Protein AF-A0A165ZE94-F1 (afdb_monomer_lite)

Structure (mmCIF, N/CA/C/O backbone):
data_AF-A0A165ZE94-F1
#
_entry.id   AF-A0A165ZE94-F1
#
loop_
_atom_site.group_PDB
_atom_site.id
_atom_site.type_symbol
_atom_site.label_atom_id
_atom_site.label_alt_id
_atom_site.label_comp_id
_atom_site.label_asym_id
_atom_site.label_entity_id
_atom_site.label_seq_id
_atom_site.pdbx_PDB_ins_code
_atom_site.Cartn_x
_atom_site.Cartn_y
_atom_site.Cartn_z
_atom_site.occupancy
_atom_site.B_iso_or_equiv
_atom_site.auth_seq_id
_atom_site.auth_comp_id
_atom_site.auth_asym_id
_atom_site.auth_atom_id
_atom_site.pdbx_PDB_model_num
ATOM 1 N N . MET A 1 1 ? 13.797 27.676 -10.365 1.00 43.06 1 MET A N 1
ATOM 2 C CA . MET A 1 1 ? 12.833 26.604 -10.009 1.00 43.06 1 MET A CA 1
ATOM 3 C C . MET A 1 1 ? 12.929 26.101 -8.562 1.00 43.06 1 MET A C 1
ATOM 5 O O . MET A 1 1 ? 12.034 25.380 -8.158 1.00 43.06 1 MET A O 1
ATOM 9 N N . PHE A 1 2 ? 13.910 26.515 -7.746 1.00 33.66 2 PHE A N 1
ATOM 10 C CA . PHE A 1 2 ? 14.054 26.053 -6.350 1.00 33.66 2 PHE A CA 1
ATOM 11 C C . PHE A 1 2 ? 13.084 26.685 -5.328 1.00 33.66 2 PHE A C 1
ATOM 13 O O . PHE A 1 2 ? 12.876 26.132 -4.252 1.00 33.66 2 PHE A O 1
ATOM 20 N N . LEU A 1 3 ? 12.444 27.813 -5.657 1.00 30.52 3 LEU A N 1
ATOM 21 C CA . LEU A 1 3 ? 11.623 28.566 -4.697 1.00 30.52 3 LEU A CA 1
ATOM 22 C C . LEU A 1 3 ? 10.277 27.886 -4.359 1.00 30.52 3 LEU A C 1
ATOM 24 O O . LEU A 1 3 ? 9.789 28.009 -3.242 1.00 30.52 3 LEU A O 1
ATOM 28 N N . LYS A 1 4 ? 9.692 27.124 -5.299 1.00 39.44 4 LYS A N 1
ATOM 29 C CA . LYS A 1 4 ? 8.410 26.422 -5.080 1.00 39.44 4 LYS A CA 1
ATOM 30 C C . LYS A 1 4 ? 8.546 25.219 -4.139 1.00 39.44 4 LYS A C 1
ATOM 32 O O . LYS A 1 4 ? 7.665 24.999 -3.315 1.00 39.44 4 LYS A O 1
ATOM 37 N N . ALA A 1 5 ? 9.657 24.485 -4.221 1.00 47.50 5 ALA A N 1
ATOM 38 C CA . ALA A 1 5 ? 9.929 23.347 -3.342 1.00 47.50 5 ALA A CA 1
ATOM 39 C C . ALA A 1 5 ? 10.083 23.795 -1.879 1.00 47.50 5 ALA A C 1
ATOM 41 O O . ALA A 1 5 ? 9.534 23.174 -0.974 1.00 47.50 5 ALA A O 1
ATOM 42 N N . HIS A 1 6 ? 10.734 24.940 -1.660 1.00 39.16 6 HIS A N 1
ATOM 43 C CA . HIS A 1 6 ? 10.953 25.494 -0.325 1.00 39.16 6 HIS A CA 1
ATOM 44 C C . HIS A 1 6 ? 9.650 25.881 0.389 1.00 39.16 6 HIS A C 1
ATOM 46 O O . HIS A 1 6 ? 9.525 25.693 1.598 1.00 39.16 6 HIS A O 1
ATOM 52 N N . HIS A 1 7 ? 8.660 26.387 -0.352 1.00 40.97 7 HIS A N 1
ATOM 53 C CA . HIS A 1 7 ? 7.340 26.705 0.198 1.00 40.97 7 HIS A CA 1
ATOM 54 C C . HIS A 1 7 ? 6.521 25.452 0.514 1.00 40.97 7 HIS A C 1
ATOM 56 O O . HIS A 1 7 ? 5.793 25.444 1.501 1.00 40.97 7 HIS A O 1
ATOM 62 N N . CYS A 1 8 ? 6.686 24.379 -0.263 1.00 45.56 8 CYS A N 1
ATOM 63 C CA . CYS A 1 8 ? 6.053 23.092 0.019 1.00 45.56 8 CYS A CA 1
ATOM 64 C C . CYS A 1 8 ? 6.613 22.456 1.300 1.00 45.56 8 CYS A C 1
ATOM 66 O O . CYS A 1 8 ? 5.854 21.960 2.126 1.00 45.56 8 CYS A O 1
ATOM 68 N N . ILE A 1 9 ? 7.933 22.536 1.497 1.00 49.84 9 ILE A N 1
ATOM 69 C CA . ILE A 1 9 ? 8.614 22.022 2.692 1.00 49.84 9 ILE A CA 1
ATOM 70 C C . ILE A 1 9 ? 8.184 22.802 3.937 1.00 49.84 9 ILE A C 1
ATOM 72 O O . ILE A 1 9 ? 7.799 22.185 4.928 1.00 49.84 9 ILE A O 1
ATOM 76 N N . LEU A 1 10 ? 8.175 24.140 3.867 1.00 46.19 10 LEU A N 1
ATOM 77 C CA . LEU A 1 10 ? 7.692 25.012 4.946 1.00 46.19 10 LEU A CA 1
ATOM 78 C C . LEU A 1 10 ? 6.214 24.769 5.267 1.00 46.19 10 LEU A C 1
ATOM 80 O O . LEU A 1 10 ? 5.836 24.773 6.431 1.00 46.19 10 LEU A O 1
ATOM 84 N N . PHE A 1 11 ? 5.383 24.516 4.255 1.00 53.53 11 PHE A N 1
ATOM 85 C CA . PHE A 1 11 ? 3.978 24.174 4.457 1.00 53.53 11 PHE A CA 1
ATOM 86 C C . PHE A 1 11 ? 3.818 22.829 5.176 1.00 53.53 11 PHE A C 1
ATOM 88 O O . PHE A 1 11 ? 3.059 22.739 6.134 1.00 53.53 11 PHE A O 1
ATOM 95 N N . LEU A 1 12 ? 4.572 21.799 4.780 1.00 50.94 12 LEU A N 1
ATOM 96 C CA . LEU A 1 12 ? 4.517 20.478 5.413 1.00 50.94 12 LEU A CA 1
ATOM 97 C C . LEU A 1 12 ? 5.040 20.497 6.855 1.00 50.94 12 LEU A C 1
ATOM 99 O O . LEU A 1 12 ? 4.426 19.890 7.729 1.00 50.94 12 LEU A O 1
ATOM 103 N N . THR A 1 13 ? 6.117 21.238 7.133 1.00 52.44 13 THR A N 1
ATOM 104 C CA . THR A 1 13 ? 6.617 21.420 8.510 1.00 52.44 13 THR A CA 1
ATOM 105 C C . THR A 1 13 ? 5.674 22.264 9.361 1.00 52.44 13 THR A C 1
ATOM 107 O O . THR A 1 13 ? 5.491 21.961 10.538 1.00 52.44 13 THR A O 1
ATOM 110 N N . LEU A 1 14 ? 5.021 23.278 8.785 1.00 48.59 14 LEU A N 1
ATOM 111 C CA . LEU A 1 14 ? 3.995 24.062 9.473 1.00 48.59 14 LEU A CA 1
ATOM 112 C C . LEU A 1 14 ? 2.763 23.207 9.804 1.00 48.59 14 LEU A C 1
ATOM 114 O O . LEU A 1 14 ? 2.256 23.288 10.918 1.00 48.59 14 LEU A O 1
ATOM 118 N N . VAL A 1 15 ? 2.309 22.354 8.877 1.00 54.38 15 VAL A N 1
ATOM 119 C CA . VAL A 1 15 ? 1.224 21.390 9.123 1.00 54.38 15 VAL A CA 1
ATOM 120 C C . VAL A 1 15 ? 1.627 20.410 10.222 1.00 54.38 15 VAL A C 1
ATOM 122 O O . VAL A 1 15 ? 0.855 20.227 11.157 1.00 54.38 15 VAL A O 1
ATOM 125 N N . PHE A 1 16 ? 2.850 19.871 10.175 1.00 50.59 16 PHE A N 1
ATOM 126 C CA . PHE A 1 16 ? 3.400 18.992 11.211 1.00 50.59 16 PHE A CA 1
ATOM 127 C C . PHE A 1 16 ? 3.395 19.674 12.591 1.00 50.59 16 PHE A C 1
ATOM 129 O O . PHE A 1 16 ? 2.869 19.127 13.561 1.00 50.59 16 PHE A O 1
ATOM 136 N N . ALA A 1 17 ? 3.883 20.913 12.680 1.00 49.50 17 ALA A N 1
ATOM 137 C CA . ALA A 1 17 ? 3.878 21.687 13.919 1.00 49.50 17 ALA A CA 1
ATOM 138 C C . ALA A 1 17 ? 2.453 22.006 14.416 1.00 49.50 17 ALA A C 1
ATOM 140 O O . ALA A 1 17 ? 2.182 21.896 15.611 1.00 49.50 17 ALA A O 1
ATOM 141 N N . LEU A 1 18 ? 1.520 22.345 13.520 1.00 45.44 18 LEU A N 1
ATOM 142 C CA . LEU A 1 18 ? 0.130 22.663 13.869 1.00 45.44 18 LEU A CA 1
ATOM 143 C C . LEU A 1 18 ? -0.673 21.429 14.308 1.00 45.44 18 LEU A C 1
ATOM 145 O O . LEU A 1 18 ? -1.500 21.546 15.209 1.00 45.44 18 LEU A O 1
ATOM 149 N N . THR A 1 19 ? -0.404 20.246 13.743 1.00 47.47 19 THR A N 1
ATOM 150 C CA . THR A 1 19 ? -1.048 18.987 14.165 1.00 47.47 19 THR A CA 1
ATOM 151 C C . THR A 1 19 ? -0.599 18.500 15.542 1.00 47.47 19 THR A C 1
ATOM 153 O O . THR A 1 19 ? -1.379 17.850 16.232 1.00 47.47 19 THR A O 1
ATOM 156 N N . TYR A 1 20 ? 0.627 18.823 15.968 1.00 45.66 20 TYR A N 1
ATOM 157 C CA . TYR A 1 20 ? 1.171 18.376 17.257 1.00 45.66 20 TYR A CA 1
ATOM 158 C C . TYR A 1 20 ? 1.071 19.422 18.376 1.00 45.66 20 TYR A C 1
ATOM 160 O O . TYR A 1 20 ? 1.107 19.054 19.549 1.00 45.66 20 TYR A O 1
ATOM 168 N N . ALA A 1 21 ? 0.924 20.713 18.057 1.00 41.31 21 ALA A N 1
ATOM 169 C CA . ALA A 1 21 ? 0.908 21.765 19.072 1.00 41.31 21 ALA A CA 1
ATOM 170 C C . ALA A 1 21 ? -0.448 21.965 19.773 1.00 41.31 21 ALA A C 1
ATOM 172 O O . ALA A 1 21 ? -0.469 22.604 20.820 1.00 41.31 21 ALA A O 1
ATOM 173 N N . HIS A 1 22 ? -1.576 21.477 19.240 1.00 33.62 22 HIS A N 1
ATOM 174 C CA . HIS A 1 22 ? -2.898 21.700 19.849 1.00 33.62 22 HIS A CA 1
ATOM 175 C C . HIS A 1 22 ? -3.783 20.440 19.790 1.00 33.62 22 HIS A C 1
ATOM 177 O O . HIS A 1 22 ? -4.168 20.028 18.697 1.00 33.62 22 HIS A O 1
ATOM 183 N N . PRO A 1 23 ? -4.215 19.868 20.934 1.00 37.59 23 PRO A N 1
ATOM 184 C CA . PRO A 1 23 ? -5.101 18.699 20.976 1.00 37.59 23 PRO A CA 1
ATOM 185 C C . PRO A 1 23 ? -6.572 19.034 20.642 1.00 37.59 23 PRO A C 1
ATOM 187 O O . PRO A 1 23 ? -7.482 18.351 21.097 1.00 37.59 23 PRO A O 1
ATOM 190 N N . LEU A 1 24 ? -6.830 20.108 19.885 1.00 37.19 24 LEU A N 1
ATOM 191 C CA . LEU A 1 24 ? -8.171 20.678 19.692 1.00 37.19 24 LEU A CA 1
ATOM 192 C C . LEU A 1 24 ? -8.574 20.894 18.227 1.00 37.19 24 LEU A C 1
ATOM 194 O O . LEU A 1 24 ? -9.619 21.491 17.978 1.00 37.19 24 LEU A O 1
ATOM 198 N N . ILE A 1 25 ? -7.801 20.418 17.247 1.00 35.78 25 ILE A N 1
ATOM 199 C CA . ILE A 1 25 ? -8.235 20.521 15.849 1.00 35.78 25 ILE A CA 1
ATOM 200 C C . ILE A 1 25 ? -9.179 19.346 15.551 1.00 35.78 25 ILE A C 1
ATOM 202 O O . ILE A 1 25 ? -8.762 18.193 15.682 1.00 35.78 25 ILE A O 1
ATOM 206 N N . PRO A 1 26 ? -10.446 19.602 15.173 1.00 32.75 26 PRO A N 1
ATOM 207 C CA . PRO A 1 26 ? -11.370 18.547 14.795 1.00 32.75 26 PRO A CA 1
ATOM 208 C C . PRO A 1 26 ? -10.776 17.795 13.607 1.00 32.75 26 PRO A C 1
ATOM 210 O O . PRO A 1 26 ? -10.321 18.406 12.640 1.00 32.75 26 PRO A O 1
ATOM 213 N N . THR A 1 27 ? -10.763 16.467 13.697 1.00 38.41 27 THR A N 1
ATOM 214 C CA . THR A 1 27 ? -10.477 15.568 12.578 1.00 38.41 27 THR A CA 1
ATOM 215 C C . THR A 1 27 ? -11.179 16.096 11.333 1.00 38.41 27 THR A C 1
ATOM 217 O O . THR A 1 27 ? -12.411 16.135 11.299 1.00 38.41 27 THR A O 1
ATOM 220 N N . PHE A 1 28 ? -10.403 16.548 10.342 1.00 33.22 28 PHE A N 1
ATOM 221 C CA . PHE A 1 28 ? -10.919 16.903 9.026 1.00 33.22 28 PHE A CA 1
ATOM 222 C C . PHE A 1 28 ? -11.533 15.636 8.435 1.00 33.22 28 PHE A C 1
ATOM 224 O O . PHE A 1 28 ? -10.845 14.797 7.860 1.00 33.22 28 PHE A O 1
ATOM 231 N N . LEU A 1 29 ? -12.835 15.475 8.647 1.00 33.78 29 LEU A N 1
ATOM 232 C CA . LEU A 1 29 ? -13.652 14.495 7.967 1.00 33.78 29 LEU A CA 1
ATOM 233 C C . LEU A 1 29 ? -13.754 14.996 6.519 1.00 33.78 29 LEU A C 1
ATOM 235 O O . LEU A 1 29 ? -14.282 16.093 6.315 1.00 33.78 29 LEU A O 1
ATOM 239 N N . PRO A 1 30 ? -13.225 14.286 5.511 1.00 32.50 30 PRO A N 1
ATOM 240 C CA . PRO A 1 30 ? -13.431 14.689 4.130 1.00 32.50 30 PRO A CA 1
ATOM 241 C C . PRO A 1 30 ? -14.937 14.673 3.841 1.00 32.50 30 PRO A C 1
ATOM 243 O O . PRO A 1 30 ? -15.581 13.626 3.804 1.00 32.50 30 PRO A O 1
ATOM 246 N N . THR A 1 31 ? -15.516 15.859 3.667 1.00 33.09 31 THR A N 1
ATOM 247 C CA . THR A 1 31 ? -16.905 16.071 3.258 1.00 33.09 31 THR A CA 1
ATOM 248 C C . THR A 1 31 ? -17.074 15.646 1.802 1.00 33.09 31 THR A C 1
ATOM 250 O O . THR A 1 31 ? -17.029 16.477 0.901 1.00 33.09 31 THR A O 1
ATOM 253 N N . PHE A 1 32 ? -17.238 14.346 1.560 1.00 38.56 32 PHE A N 1
ATOM 254 C CA . PHE A 1 32 ? -17.661 13.809 0.257 1.00 38.56 32 PHE A CA 1
ATOM 255 C C . PHE A 1 32 ? -18.947 12.976 0.320 1.00 38.56 32 PHE A C 1
ATOM 257 O O . PHE A 1 32 ? -19.404 12.478 -0.704 1.00 38.56 32 PHE A O 1
ATOM 264 N N . LEU A 1 33 ? -19.585 12.858 1.485 1.00 36.22 33 LEU A N 1
ATOM 265 C CA . LEU A 1 33 ? -20.782 12.032 1.658 1.00 36.22 33 LEU A CA 1
ATOM 266 C C . LEU A 1 33 ? -22.001 12.868 2.039 1.00 36.22 33 LEU A C 1
ATOM 268 O O . LEU A 1 33 ? -22.620 12.662 3.076 1.00 36.22 33 LEU A O 1
ATOM 272 N N . GLU A 1 34 ? -22.383 13.791 1.162 1.00 36.50 34 GLU A N 1
ATOM 273 C CA . GLU A 1 34 ? -23.750 14.299 1.162 1.00 36.50 34 GLU A CA 1
ATOM 274 C C . GLU A 1 34 ? -24.379 14.064 -0.210 1.00 36.50 34 GLU A C 1
ATOM 276 O O . GLU A 1 34 ? -24.360 14.905 -1.105 1.00 36.50 34 GLU A O 1
ATOM 281 N N . LYS A 1 35 ? -24.964 12.876 -0.384 1.00 35.94 35 LYS A N 1
ATOM 282 C CA . LYS A 1 35 ? -26.059 12.715 -1.338 1.00 35.94 35 LYS A CA 1
ATOM 283 C C . LYS A 1 35 ? -27.149 11.834 -0.740 1.00 35.94 35 LYS A C 1
ATOM 285 O O . LYS A 1 35 ? -27.036 10.615 -0.666 1.00 35.94 35 LYS A O 1
ATOM 290 N N . ARG A 1 36 ? -28.200 12.514 -0.275 1.00 41.38 36 ARG A N 1
ATOM 291 C CA . ARG A 1 36 ? -29.486 11.959 0.158 1.00 41.38 36 ARG A CA 1
ATOM 292 C C . ARG A 1 36 ? -30.256 11.347 -1.016 1.00 41.38 36 ARG A C 1
ATOM 294 O O . ARG A 1 36 ? -30.335 11.948 -2.084 1.00 41.38 36 ARG A O 1
ATOM 301 N N . GLY A 1 37 ? -30.948 10.251 -0.711 1.00 28.97 37 GLY A N 1
ATOM 302 C CA . GLY A 1 37 ? -32.092 9.697 -1.444 1.00 28.97 37 GLY A CA 1
ATOM 303 C C . GLY A 1 37 ? -31.926 8.190 -1.625 1.00 28.97 37 GLY A C 1
ATOM 304 O O . GLY A 1 37 ? -30.919 7.767 -2.166 1.00 28.97 37 GLY A O 1
ATOM 305 N N . GLY A 1 38 ? -32.809 7.293 -1.199 1.00 30.45 38 GLY A N 1
ATOM 306 C CA . GLY A 1 38 ? -34.099 7.348 -0.516 1.00 30.45 38 GLY A CA 1
ATOM 307 C C . GLY A 1 38 ? -34.694 5.931 -0.605 1.00 30.45 38 GLY A C 1
ATOM 308 O O . GLY A 1 38 ? -34.551 5.297 -1.644 1.00 30.45 38 GLY A O 1
ATOM 309 N N . GLY A 1 39 ? -35.337 5.432 0.457 1.00 31.81 39 GLY A N 1
ATOM 310 C CA . GLY A 1 39 ? -36.116 4.183 0.419 1.00 31.81 39 GLY A CA 1
ATOM 311 C C . GLY A 1 39 ? -35.723 3.126 1.458 1.00 31.81 39 GLY A C 1
ATOM 312 O O . GLY A 1 39 ? -34.647 2.551 1.391 1.00 31.81 39 GLY A O 1
ATOM 313 N N . GLY A 1 40 ? -36.652 2.898 2.393 1.00 36.44 40 GLY A N 1
ATOM 314 C CA . GLY A 1 40 ? -36.797 1.791 3.351 1.00 36.44 40 GLY A CA 1
ATOM 315 C C . GLY A 1 40 ? -35.755 0.669 3.371 1.00 36.44 40 GLY A C 1
ATOM 316 O O . GLY A 1 40 ? -35.782 -0.244 2.557 1.00 36.44 40 GLY A O 1
ATOM 317 N N . GLY A 1 41 ? -34.937 0.695 4.415 1.00 36.00 41 GLY A N 1
ATOM 318 C CA . GLY A 1 41 ? -33.961 -0.316 4.801 1.00 36.00 41 GLY A CA 1
ATOM 319 C C . GLY A 1 41 ? -32.946 0.392 5.683 1.00 36.00 41 GLY A C 1
ATOM 320 O O . GLY A 1 41 ? -32.614 1.543 5.398 1.00 36.00 41 GLY A O 1
ATOM 321 N N . TYR A 1 42 ? -32.517 -0.211 6.794 1.00 35.50 42 TYR A N 1
ATOM 322 C CA . TYR A 1 42 ? -31.431 0.355 7.603 1.00 35.50 42 TYR A CA 1
ATOM 323 C C . TYR A 1 42 ? -30.312 0.833 6.666 1.00 35.50 42 TYR A C 1
ATOM 325 O O . TYR A 1 42 ? -29.954 0.067 5.770 1.00 35.50 42 TYR A O 1
ATOM 333 N N . PRO A 1 43 ? -29.805 2.073 6.799 1.00 39.72 43 PRO A N 1
ATOM 334 C CA . PRO A 1 43 ? -28.829 2.591 5.859 1.00 39.72 43 PRO A CA 1
ATOM 335 C C . PRO A 1 43 ? -27.582 1.713 5.951 1.00 39.72 43 PRO A C 1
ATOM 337 O O . PRO A 1 43 ? -26.803 1.814 6.896 1.00 39.72 43 PRO A O 1
ATOM 340 N N . THR A 1 44 ? -27.396 0.817 4.982 1.00 45.22 44 THR A N 1
ATOM 341 C CA . THR A 1 44 ? -26.067 0.324 4.643 1.00 45.22 44 THR A CA 1
ATOM 342 C C . THR A 1 44 ? -25.288 1.568 4.271 1.00 45.22 44 THR A C 1
ATOM 344 O O . THR A 1 44 ? -25.589 2.193 3.252 1.00 45.22 44 THR A O 1
ATOM 347 N N . ALA A 1 45 ? -24.368 1.982 5.143 1.00 47.78 45 ALA A N 1
ATOM 348 C CA . ALA A 1 45 ? -23.433 3.045 4.823 1.00 47.78 45 ALA A CA 1
ATOM 349 C C . ALA A 1 45 ? -22.854 2.747 3.428 1.00 47.78 45 ALA A C 1
ATOM 351 O O . ALA A 1 45 ? -22.529 1.582 3.161 1.00 47.78 45 ALA A O 1
ATOM 352 N N . PRO A 1 46 ? -22.806 3.730 2.509 1.00 50.66 46 PRO A N 1
ATOM 353 C CA . PRO A 1 46 ? -22.181 3.505 1.217 1.00 50.66 46 PRO A CA 1
ATOM 354 C C . PRO A 1 46 ? -20.761 3.003 1.475 1.00 50.66 46 PRO A C 1
ATOM 356 O O . PRO A 1 46 ? -20.004 3.632 2.214 1.00 50.66 46 PRO A O 1
ATOM 359 N N . GLY A 1 47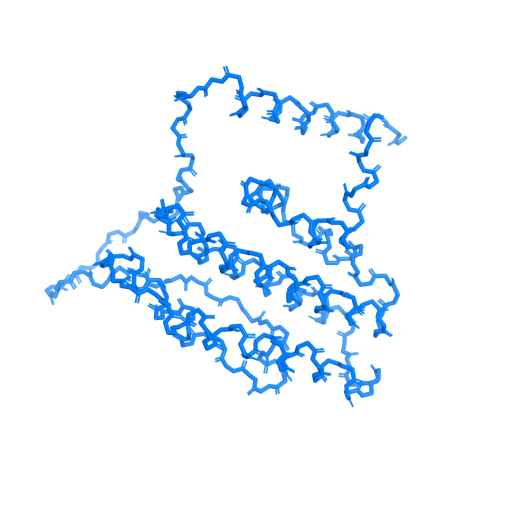 ? -20.447 1.826 0.931 1.00 54.75 47 GLY A N 1
ATOM 360 C CA . GLY A 1 47 ? -19.113 1.251 1.041 1.00 54.75 47 GLY A CA 1
ATOM 361 C C . GLY A 1 47 ? -18.064 2.201 0.450 1.00 54.75 47 GLY A C 1
ATOM 362 O O . GLY A 1 47 ? -18.402 3.078 -0.353 1.00 54.75 47 GLY A O 1
ATOM 363 N N . PRO A 1 48 ? -16.793 2.054 0.843 1.00 65.56 48 PRO A N 1
ATOM 364 C CA . PRO A 1 48 ? -15.717 2.878 0.322 1.00 65.56 48 PRO A CA 1
ATOM 365 C C . PRO A 1 48 ? -15.587 2.656 -1.184 1.00 65.56 48 PRO A C 1
ATOM 367 O O . PRO A 1 48 ? -15.773 1.545 -1.681 1.00 65.56 48 PRO A O 1
ATOM 370 N N . ILE A 1 49 ? -15.249 3.719 -1.911 1.00 74.94 49 ILE A N 1
ATOM 371 C CA . ILE A 1 49 ? -14.872 3.593 -3.317 1.00 74.94 49 ILE A CA 1
ATOM 372 C C . ILE A 1 49 ? -13.493 2.928 -3.344 1.00 74.94 49 ILE A C 1
ATOM 374 O O . ILE A 1 49 ? -12.515 3.541 -2.919 1.00 74.94 49 ILE A O 1
ATOM 378 N N . ILE A 1 50 ? -13.440 1.678 -3.805 1.00 84.56 50 ILE A N 1
ATOM 379 C CA . ILE A 1 50 ? -12.201 0.915 -3.986 1.00 84.56 50 ILE A CA 1
ATOM 380 C C . ILE A 1 50 ? -11.722 1.111 -5.420 1.00 84.56 50 ILE A C 1
ATOM 382 O O . ILE A 1 50 ? -12.460 0.862 -6.374 1.00 84.56 50 ILE A O 1
ATOM 386 N N . LEU A 1 51 ? -10.497 1.604 -5.563 1.00 88.50 51 LEU A N 1
ATOM 387 C CA . LEU A 1 51 ? -9.852 1.802 -6.857 1.00 88.50 51 LEU A CA 1
ATOM 388 C C . LEU A 1 51 ? -9.218 0.487 -7.343 1.00 88.50 51 LEU A C 1
ATOM 390 O O . LEU A 1 51 ? -8.784 -0.298 -6.501 1.00 88.50 51 LEU A O 1
ATOM 394 N N . PRO A 1 52 ? -9.107 0.251 -8.664 1.00 90.62 52 PRO A N 1
ATOM 395 C CA . PRO A 1 52 ? -8.336 -0.872 -9.197 1.00 90.62 52 PRO A CA 1
ATOM 396 C C . PRO A 1 52 ? -6.892 -0.818 -8.700 1.00 90.62 52 PRO A C 1
ATOM 398 O O . PRO A 1 52 ? -6.248 0.231 -8.793 1.00 90.62 52 PRO A O 1
ATOM 401 N N . ASP A 1 53 ? -6.397 -1.926 -8.160 1.00 93.00 53 ASP A N 1
ATOM 402 C CA . ASP A 1 53 ? -5.086 -1.998 -7.528 1.00 93.00 53 ASP A CA 1
ATOM 403 C C . ASP A 1 53 ? -4.220 -3.130 -8.088 1.00 93.00 53 ASP A C 1
ATOM 405 O O . ASP A 1 53 ? -4.677 -3.991 -8.841 1.00 93.00 53 ASP A O 1
ATOM 409 N N . ILE A 1 54 ? -2.934 -3.105 -7.732 1.00 94.69 54 ILE A N 1
ATOM 410 C CA . ILE A 1 54 ? -1.934 -4.016 -8.302 1.00 94.69 54 ILE A CA 1
ATOM 411 C C . ILE A 1 54 ? -2.182 -5.482 -7.922 1.00 94.69 54 ILE A C 1
ATOM 413 O O . ILE A 1 54 ? -1.739 -6.390 -8.623 1.00 94.69 54 ILE A O 1
ATOM 417 N N . CYS A 1 55 ? -2.904 -5.737 -6.830 1.00 94.50 55 CYS A N 1
ATOM 418 C CA . CYS A 1 55 ? -3.229 -7.093 -6.413 1.00 94.50 55 CYS A CA 1
ATOM 419 C C . CYS A 1 55 ? -4.339 -7.683 -7.291 1.00 94.50 55 CYS A C 1
ATOM 421 O O . CYS A 1 55 ? -4.261 -8.859 -7.652 1.00 94.50 55 CYS A O 1
ATOM 423 N N . ALA A 1 56 ? -5.291 -6.863 -7.746 1.00 93.06 56 ALA A N 1
ATOM 424 C CA . ALA A 1 56 ? -6.293 -7.284 -8.723 1.00 93.06 56 ALA A CA 1
ATOM 425 C C . ALA A 1 56 ? -5.659 -7.711 -10.065 1.00 93.06 56 ALA A C 1
ATOM 427 O O . ALA A 1 56 ? -6.063 -8.726 -10.633 1.00 93.06 56 ALA A O 1
ATOM 428 N N . ASP A 1 57 ? -4.603 -7.027 -10.525 1.00 92.62 57 ASP A N 1
ATOM 429 C CA . ASP A 1 57 ? -3.844 -7.414 -11.735 1.00 92.62 57 ASP A CA 1
ATOM 430 C C . ASP A 1 57 ? -3.163 -8.790 -11.618 1.00 92.62 57 ASP A C 1
ATOM 432 O O . ASP A 1 57 ? -2.761 -9.394 -12.619 1.00 92.62 57 ASP A O 1
ATOM 436 N N . LEU A 1 58 ? -3.002 -9.275 -10.387 1.00 92.88 58 LEU A N 1
ATOM 437 C CA . LEU A 1 58 ? -2.418 -10.567 -10.040 1.00 92.88 58 LEU A CA 1
ATOM 438 C C . LEU A 1 58 ? -3.482 -11.618 -9.685 1.00 92.88 58 LEU A C 1
ATOM 440 O O . LEU A 1 58 ? -3.127 -12.749 -9.356 1.00 92.88 58 LEU A O 1
ATOM 444 N N . GLY A 1 59 ? -4.770 -11.272 -9.786 1.00 91.69 59 GLY A N 1
ATOM 445 C CA . GLY A 1 59 ? -5.891 -12.151 -9.452 1.00 91.69 59 GLY A CA 1
ATOM 446 C C . GLY A 1 59 ? -6.180 -12.262 -7.952 1.00 91.69 59 GLY A C 1
ATOM 447 O O . GLY A 1 59 ? -6.821 -13.223 -7.533 1.00 91.69 59 GLY A O 1
ATOM 448 N N . ILE A 1 60 ? -5.700 -11.315 -7.141 1.00 92.88 60 ILE A N 1
ATOM 449 C CA . ILE A 1 60 ? -5.987 -11.234 -5.705 1.00 92.88 60 ILE A CA 1
ATOM 450 C C . ILE A 1 60 ? -7.075 -10.182 -5.477 1.00 92.88 60 ILE A C 1
ATOM 452 O O . ILE A 1 60 ? -6.853 -8.983 -5.640 1.00 92.88 60 ILE A O 1
ATOM 456 N N . GLU A 1 61 ? -8.254 -10.638 -5.066 1.00 89.62 61 GLU A N 1
ATOM 457 C CA . GLU A 1 61 ? -9.433 -9.796 -4.847 1.00 89.62 61 GLU A CA 1
ATOM 458 C C . GLU A 1 61 ? -9.454 -9.237 -3.412 1.00 89.62 61 GLU A C 1
ATOM 460 O O . GLU A 1 61 ? -9.846 -9.909 -2.456 1.00 89.62 61 GLU A O 1
ATOM 465 N N . LEU A 1 62 ? -8.995 -7.991 -3.244 1.00 90.19 62 LEU A N 1
ATOM 466 C CA . LEU A 1 62 ? -8.998 -7.292 -1.949 1.00 90.19 62 LEU A CA 1
ATOM 467 C C . LEU A 1 62 ? -10.283 -6.494 -1.683 1.00 90.19 62 LEU A C 1
ATOM 469 O O . LEU A 1 62 ? -10.539 -6.087 -0.548 1.00 90.19 62 LEU A O 1
ATOM 473 N N . ASP A 1 63 ? -11.104 -6.265 -2.703 1.00 87.62 63 ASP A N 1
ATOM 474 C CA . ASP A 1 63 ? -12.322 -5.451 -2.655 1.00 87.62 63 ASP A CA 1
ATOM 475 C C . ASP A 1 63 ? -13.349 -5.968 -1.633 1.00 87.62 63 ASP A C 1
ATOM 477 O O . ASP A 1 63 ? -13.919 -5.184 -0.862 1.00 87.62 63 ASP A O 1
ATOM 481 N N . VAL A 1 64 ? -13.536 -7.289 -1.556 1.00 87.50 64 VAL A N 1
ATOM 482 C CA . VAL A 1 64 ? -14.412 -7.950 -0.580 1.00 87.50 64 VAL A CA 1
ATOM 483 C C . VAL A 1 64 ? -13.896 -7.732 0.843 1.00 87.50 64 VAL A C 1
ATOM 485 O O . VAL A 1 64 ? -14.682 -7.430 1.751 1.00 87.50 64 VAL A O 1
ATOM 488 N N . ILE A 1 65 ? -12.578 -7.825 1.043 1.00 89.19 65 ILE A N 1
ATOM 489 C CA . ILE A 1 65 ? -11.928 -7.624 2.344 1.00 89.19 65 ILE A CA 1
ATOM 490 C C . ILE A 1 65 ? -12.057 -6.159 2.769 1.00 89.19 65 ILE A C 1
ATOM 492 O O . ILE A 1 65 ? -12.497 -5.882 3.886 1.00 89.19 65 ILE A O 1
ATOM 496 N N . PHE A 1 66 ? -11.759 -5.209 1.878 1.00 88.25 66 PHE A N 1
ATOM 497 C CA . PHE A 1 66 ? -11.896 -3.777 2.150 1.00 88.25 66 PHE A CA 1
ATOM 498 C C . PHE A 1 66 ? -13.341 -3.384 2.467 1.00 88.25 66 PHE A C 1
ATOM 500 O O . PHE A 1 66 ? -13.600 -2.683 3.448 1.00 88.25 66 PHE A O 1
ATOM 507 N N . THR A 1 67 ? -14.301 -3.890 1.694 1.00 88.25 67 THR A N 1
ATOM 508 C CA . THR A 1 67 ? -15.729 -3.654 1.938 1.00 88.25 67 THR A CA 1
ATOM 509 C C . THR A 1 67 ? -16.162 -4.210 3.296 1.00 88.25 67 THR A C 1
ATOM 511 O O . THR A 1 67 ? -16.912 -3.561 4.028 1.00 88.25 67 THR A O 1
ATOM 514 N N . SER A 1 68 ? -15.679 -5.398 3.663 1.00 87.12 68 SER A N 1
ATOM 515 C CA . SER A 1 68 ? -15.988 -6.031 4.950 1.00 87.12 68 SER A CA 1
ATOM 516 C C . SER A 1 68 ? -15.356 -5.280 6.121 1.00 87.12 68 SER A C 1
ATOM 518 O O . SER A 1 68 ? -16.031 -5.027 7.117 1.00 87.12 68 SER A O 1
ATOM 520 N N . LEU A 1 69 ? -14.108 -4.825 5.983 1.00 84.94 69 LEU A N 1
ATOM 521 C CA . LEU A 1 69 ? -13.437 -3.996 6.984 1.00 84.94 69 LEU A CA 1
ATOM 522 C C . LEU A 1 69 ? -14.163 -2.668 7.208 1.00 84.94 69 LEU A C 1
ATOM 524 O O . LEU A 1 69 ? -14.353 -2.262 8.351 1.00 84.94 69 LEU A O 1
ATOM 528 N N . SER A 1 70 ? -14.636 -2.021 6.143 1.00 84.25 70 SER A N 1
ATOM 529 C CA . SER A 1 70 ? -15.427 -0.793 6.268 1.00 84.25 70 SER A CA 1
ATOM 530 C C . SER A 1 70 ? -16.749 -1.012 7.014 1.00 84.25 70 SER A C 1
ATOM 532 O O . SER A 1 70 ? -17.146 -0.195 7.852 1.00 84.25 70 SER A O 1
ATOM 534 N N . LYS A 1 71 ? -17.413 -2.154 6.786 1.00 84.81 71 LYS A N 1
ATOM 535 C CA . LYS A 1 71 ? -18.585 -2.548 7.581 1.00 84.81 71 LYS A CA 1
ATOM 536 C C . LYS A 1 71 ? -18.206 -2.747 9.046 1.00 84.81 71 LYS A C 1
ATOM 538 O O . LYS A 1 71 ? -18.898 -2.217 9.912 1.00 84.81 71 LYS A O 1
ATOM 543 N N . CYS A 1 72 ? -17.103 -3.439 9.337 1.00 82.38 72 CYS A N 1
ATOM 544 C CA . CYS A 1 72 ? -16.643 -3.612 10.715 1.00 82.38 72 CYS A CA 1
ATOM 545 C C . CYS A 1 72 ? -16.378 -2.269 11.402 1.00 82.38 72 CYS A C 1
ATOM 547 O O . CYS A 1 72 ? -16.826 -2.080 12.530 1.00 82.38 72 CYS A O 1
ATOM 549 N N . ALA A 1 73 ? -15.741 -1.320 10.709 1.00 79.69 73 ALA A N 1
ATOM 550 C CA . ALA A 1 73 ? -15.526 0.034 11.216 1.00 79.69 73 ALA A CA 1
ATOM 551 C C . ALA A 1 73 ? -16.853 0.761 11.504 1.00 79.69 73 ALA A C 1
ATOM 553 O O . ALA A 1 73 ? -17.019 1.345 12.572 1.00 79.69 73 ALA A O 1
ATOM 554 N N . SER A 1 74 ? -17.825 0.662 10.592 1.00 81.81 74 SER A N 1
ATOM 555 C CA . SER A 1 74 ? -19.138 1.313 10.722 1.00 81.81 74 SER A CA 1
ATOM 556 C C . SER A 1 74 ? -19.987 0.747 11.865 1.00 81.81 74 SER A C 1
ATOM 558 O O . SER A 1 74 ? -20.726 1.484 12.514 1.00 81.81 74 SER A O 1
ATOM 560 N N . TYR A 1 75 ? -19.894 -0.561 12.113 1.00 81.25 75 TYR A N 1
ATOM 561 C CA . TYR A 1 75 ? -20.694 -1.262 13.123 1.00 81.25 75 TYR A CA 1
ATOM 562 C C . TYR A 1 75 ? -19.932 -1.543 14.429 1.00 81.25 75 TYR A C 1
ATOM 564 O O . TYR A 1 75 ? -20.488 -2.181 15.322 1.00 81.25 75 TYR A O 1
ATOM 572 N N . GLY A 1 76 ? -18.677 -1.096 14.553 1.00 75.19 76 GLY A N 1
ATOM 573 C CA . GLY A 1 76 ? -17.841 -1.331 15.736 1.00 75.19 76 GLY A CA 1
ATOM 574 C C . GLY A 1 76 ? -17.533 -2.811 16.000 1.00 75.19 76 GLY A C 1
ATOM 575 O O . GLY A 1 76 ? -17.385 -3.210 17.153 1.00 75.19 76 GLY A O 1
ATOM 576 N N . GLN A 1 77 ? -17.486 -3.635 14.951 1.00 81.44 77 GLN A N 1
ATOM 577 C CA . GLN A 1 77 ? -17.178 -5.064 15.053 1.00 81.44 77 GLN A CA 1
ATOM 578 C C . GLN A 1 77 ? -15.665 -5.297 15.105 1.00 81.44 77 GLN A C 1
ATOM 580 O O . GLN A 1 77 ? -14.896 -4.500 14.570 1.00 81.44 77 GLN A O 1
ATOM 585 N N . ASP A 1 78 ? -15.244 -6.409 15.714 1.00 80.38 78 ASP A N 1
ATOM 586 C CA . ASP A 1 78 ? -13.835 -6.811 15.760 1.00 80.38 78 ASP A CA 1
ATOM 587 C C . ASP A 1 78 ? -13.299 -7.127 14.345 1.00 80.38 78 ASP A C 1
ATOM 589 O O . ASP A 1 78 ? -13.783 -8.069 13.711 1.00 80.38 78 ASP A O 1
ATOM 593 N N . PRO A 1 79 ? -12.301 -6.379 13.835 1.00 81.44 79 PRO A N 1
ATOM 594 C CA . PRO A 1 79 ? -11.757 -6.580 12.496 1.00 81.44 79 PRO A CA 1
ATOM 595 C C . PRO A 1 79 ? -10.586 -7.582 12.446 1.00 81.44 79 PRO A C 1
ATOM 597 O O . PRO A 1 79 ? -9.986 -7.752 11.385 1.00 81.44 79 PRO A O 1
ATOM 600 N N . THR A 1 80 ? -10.212 -8.225 13.563 1.00 81.00 80 THR A N 1
ATOM 601 C CA . THR A 1 80 ? -8.969 -9.018 13.691 1.00 81.00 80 THR A CA 1
ATOM 602 C C . THR A 1 80 ? -8.778 -10.069 12.590 1.00 81.00 80 THR A C 1
ATOM 604 O O . THR A 1 80 ? -7.692 -10.172 12.008 1.00 81.00 80 THR A O 1
ATOM 607 N N . SER A 1 81 ? -9.813 -10.859 12.291 1.00 83.12 81 SER A N 1
ATOM 608 C CA . SER A 1 81 ? -9.743 -11.919 11.275 1.00 83.12 81 SER A CA 1
ATOM 609 C C . SER A 1 81 ? -9.547 -11.349 9.870 1.00 83.12 81 SER A C 1
ATOM 611 O O . SER A 1 81 ? -8.633 -11.773 9.168 1.00 83.12 81 SER A O 1
ATOM 613 N N . LEU A 1 82 ? -10.327 -10.328 9.505 1.00 85.75 82 LEU A N 1
ATOM 614 C CA . LEU A 1 82 ? -10.243 -9.647 8.210 1.00 85.75 82 LEU A CA 1
ATOM 615 C C . LEU A 1 82 ? -8.893 -8.960 8.004 1.00 85.75 82 LEU A C 1
ATOM 617 O O . LEU A 1 82 ? -8.348 -8.965 6.907 1.00 85.75 82 LEU A O 1
ATOM 621 N N . ILE A 1 83 ? -8.315 -8.393 9.061 1.00 83.00 83 ILE A N 1
ATOM 622 C CA . ILE A 1 83 ? -6.976 -7.806 9.000 1.00 83.00 83 ILE A CA 1
ATOM 623 C C . ILE A 1 83 ? -5.899 -8.881 8.805 1.00 83.00 83 ILE A C 1
ATOM 625 O O . ILE A 1 83 ? -4.910 -8.667 8.098 1.00 83.00 83 ILE A O 1
ATOM 629 N N . THR A 1 84 ? -6.064 -10.033 9.454 1.00 82.94 84 THR A N 1
ATOM 630 C CA . THR A 1 84 ? -5.145 -11.164 9.291 1.00 82.94 84 THR A CA 1
ATOM 631 C C . THR A 1 84 ? -5.193 -11.677 7.858 1.00 82.94 84 THR A C 1
ATOM 633 O O . THR A 1 84 ? -4.143 -11.868 7.249 1.00 82.94 84 THR A O 1
ATOM 636 N N . GLU A 1 85 ? -6.395 -11.824 7.306 1.00 87.25 85 GLU A N 1
ATOM 637 C CA . GLU A 1 85 ? -6.613 -12.201 5.912 1.00 87.25 85 GLU A CA 1
ATOM 638 C C . GLU A 1 85 ? -6.017 -11.169 4.948 1.00 87.25 85 GLU A C 1
ATOM 640 O O . GLU A 1 85 ? -5.224 -11.537 4.083 1.00 87.25 85 GLU A O 1
ATOM 645 N N . LEU A 1 86 ? -6.279 -9.875 5.170 1.00 88.81 86 LEU A N 1
ATOM 646 C CA . LEU A 1 86 ? -5.672 -8.784 4.403 1.00 88.81 86 LEU A CA 1
ATOM 647 C C . LEU A 1 86 ? -4.143 -8.880 4.406 1.00 88.81 86 LEU A C 1
ATOM 649 O O . LEU A 1 86 ? -3.509 -8.752 3.366 1.00 88.81 86 LEU A O 1
ATOM 653 N N . SER A 1 87 ? -3.542 -9.134 5.570 1.00 87.69 87 SER A N 1
ATOM 654 C CA . SER A 1 87 ? -2.087 -9.253 5.694 1.00 87.69 87 SER A CA 1
ATOM 655 C C . SER A 1 87 ? -1.538 -10.404 4.848 1.00 87.69 87 SER A C 1
ATOM 657 O O . SER A 1 87 ? -0.517 -10.241 4.191 1.00 87.69 87 SER A O 1
ATOM 659 N N . VAL A 1 88 ? -2.210 -11.559 4.851 1.00 88.62 88 VAL A N 1
ATOM 660 C CA . VAL A 1 88 ? -1.803 -12.723 4.048 1.00 88.62 88 VAL A CA 1
ATOM 661 C C . VAL A 1 88 ? -1.912 -12.415 2.557 1.00 88.62 88 VAL A C 1
ATOM 663 O O . VAL A 1 88 ? -0.954 -12.646 1.822 1.00 88.62 88 VAL A O 1
ATOM 666 N N . GLN A 1 89 ? -3.038 -11.846 2.122 1.00 92.06 89 GLN A N 1
ATOM 667 C CA . GLN A 1 89 ? -3.266 -11.514 0.714 1.00 92.06 89 GLN A CA 1
ATOM 668 C C . GLN A 1 89 ? -2.283 -10.452 0.205 1.00 92.06 89 GLN A C 1
ATOM 670 O O . GLN A 1 89 ? -1.761 -10.570 -0.899 1.00 92.06 89 GLN A O 1
ATOM 675 N N . LEU A 1 90 ? -1.960 -9.445 1.022 1.00 91.88 90 LEU A N 1
ATOM 676 C CA . LEU A 1 90 ? -0.970 -8.429 0.664 1.00 91.88 90 LEU A CA 1
ATOM 677 C C . LEU A 1 90 ? 0.455 -8.994 0.597 1.00 91.88 90 LEU A C 1
ATOM 679 O O . LEU A 1 90 ? 1.217 -8.600 -0.283 1.00 91.88 90 LEU A O 1
ATOM 683 N N . THR A 1 91 ? 0.826 -9.916 1.491 1.00 90.62 91 THR A N 1
ATOM 684 C CA . THR A 1 91 ? 2.119 -10.613 1.401 1.00 90.62 91 THR A CA 1
ATOM 685 C C . THR A 1 91 ? 2.207 -11.435 0.118 1.00 90.62 91 THR A C 1
ATOM 687 O O . THR A 1 91 ? 3.183 -11.294 -0.614 1.00 90.62 91 THR A O 1
ATOM 690 N N . LEU A 1 92 ? 1.170 -12.219 -0.196 1.00 91.69 92 LEU A N 1
ATOM 691 C CA . LEU A 1 92 ? 1.110 -12.993 -1.437 1.00 91.69 92 LEU A CA 1
ATOM 692 C C . LEU A 1 92 ? 1.203 -12.082 -2.671 1.00 91.69 92 LEU A C 1
ATOM 694 O O . LEU A 1 92 ? 1.962 -12.356 -3.595 1.00 91.69 92 LEU A O 1
ATOM 698 N N . CYS A 1 93 ? 0.476 -10.965 -2.662 1.00 94.25 93 CYS A N 1
ATOM 699 C CA . CYS A 1 93 ? 0.536 -9.960 -3.717 1.00 94.25 93 CYS A CA 1
ATOM 700 C C . CYS A 1 93 ? 1.959 -9.420 -3.908 1.00 94.25 93 CYS A C 1
ATOM 702 O O . CYS A 1 93 ? 2.455 -9.383 -5.032 1.00 94.25 93 CYS A O 1
ATOM 704 N N . ALA A 1 94 ? 2.653 -9.070 -2.820 1.00 92.94 94 ALA A N 1
ATOM 705 C CA . ALA A 1 94 ? 4.030 -8.594 -2.887 1.00 92.94 94 ALA A CA 1
ATOM 706 C C . ALA A 1 94 ? 4.981 -9.632 -3.510 1.00 92.94 94 ALA A C 1
ATOM 708 O O . ALA A 1 94 ? 5.853 -9.256 -4.292 1.00 92.94 94 ALA A O 1
ATOM 709 N N . GLU A 1 95 ? 4.823 -10.917 -3.189 1.00 91.31 95 GLU A N 1
ATOM 710 C CA . GLU A 1 95 ? 5.632 -12.005 -3.756 1.00 91.31 95 GLU A CA 1
ATOM 711 C C . GLU A 1 95 ? 5.368 -12.184 -5.260 1.00 91.31 95 GLU A C 1
ATOM 713 O O . GLU A 1 95 ? 6.306 -12.179 -6.062 1.00 91.31 95 GLU A O 1
ATOM 718 N N . LEU A 1 96 ? 4.095 -12.230 -5.662 1.00 93.69 96 LEU A N 1
ATOM 719 C CA . LEU A 1 96 ? 3.687 -12.427 -7.056 1.00 93.69 96 LEU A CA 1
ATOM 720 C C . LEU A 1 96 ? 4.129 -11.297 -8.001 1.00 93.69 96 LEU A C 1
ATOM 722 O O . LEU A 1 96 ? 4.313 -11.550 -9.194 1.00 93.69 96 LEU A O 1
ATOM 726 N N . ILE A 1 97 ? 4.343 -10.072 -7.498 1.00 93.12 97 ILE A N 1
ATOM 727 C CA . ILE A 1 97 ? 4.885 -8.955 -8.298 1.00 93.12 97 ILE A CA 1
ATOM 728 C C . ILE A 1 97 ? 6.216 -9.343 -8.961 1.00 93.12 97 ILE A C 1
ATOM 730 O O . ILE A 1 97 ? 6.442 -9.007 -10.125 1.00 93.12 97 ILE A O 1
ATOM 734 N N . LEU A 1 98 ? 7.082 -10.063 -8.240 1.00 92.94 98 LEU A N 1
ATOM 735 C CA . LEU A 1 98 ? 8.410 -10.454 -8.725 1.00 92.94 98 LEU A CA 1
ATOM 736 C C . LEU A 1 98 ? 8.391 -11.698 -9.614 1.00 92.94 98 LEU A C 1
ATOM 738 O O . LEU A 1 98 ? 9.320 -11.905 -10.392 1.00 92.94 98 LEU A O 1
ATOM 742 N N . GLU A 1 99 ? 7.357 -12.530 -9.511 1.00 93.06 99 GLU A N 1
ATOM 743 C CA . GLU A 1 99 ? 7.237 -13.737 -10.332 1.00 93.06 99 GLU A CA 1
ATOM 744 C C . GLU A 1 99 ? 6.846 -13.426 -11.780 1.00 93.06 99 GLU A C 1
ATOM 746 O O . GLU A 1 99 ? 7.096 -14.227 -12.687 1.00 93.06 99 GLU A O 1
ATOM 751 N N . LYS A 1 100 ? 6.228 -12.265 -12.025 1.00 91.69 100 LYS A N 1
ATOM 752 C CA . LYS A 1 100 ? 5.881 -11.836 -13.379 1.00 91.69 100 LYS A CA 1
ATOM 753 C C . LYS A 1 100 ? 7.102 -11.237 -14.083 1.00 91.69 100 LYS A C 1
ATOM 755 O O . LYS A 1 100 ? 7.806 -10.409 -13.506 1.00 91.69 100 LYS A O 1
ATOM 760 N N . PRO A 1 101 ? 7.350 -11.597 -15.357 1.00 89.25 101 PRO A N 1
ATOM 761 C CA . PRO A 1 101 ? 8.432 -10.991 -16.119 1.00 89.25 101 PRO A CA 1
ATOM 762 C C . PRO A 1 101 ? 8.162 -9.498 -16.324 1.00 89.25 101 PRO A C 1
ATOM 764 O O . PRO A 1 101 ? 7.016 -9.092 -16.480 1.00 89.25 101 PRO A O 1
ATOM 767 N N . HIS A 1 102 ? 9.215 -8.687 -16.428 1.00 86.62 102 HIS A N 1
ATOM 768 C CA . HIS A 1 102 ? 9.098 -7.238 -16.643 1.00 86.62 102 HIS A CA 1
ATOM 769 C C . HIS A 1 102 ? 8.181 -6.862 -17.827 1.00 86.62 102 HIS A C 1
ATOM 771 O O . HIS A 1 102 ? 7.430 -5.899 -17.749 1.00 86.62 102 HIS A O 1
ATOM 777 N N . SER A 1 103 ? 8.174 -7.662 -18.901 1.00 91.75 103 SER A N 1
ATOM 778 C CA . SER A 1 103 ? 7.316 -7.457 -20.079 1.00 91.75 103 SER A CA 1
ATOM 779 C C . SER A 1 103 ? 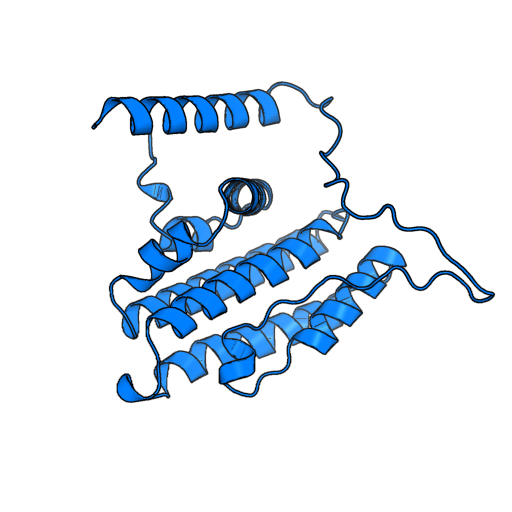5.816 -7.655 -19.830 1.00 91.75 103 SER A C 1
ATOM 781 O O . SER A 1 103 ? 5.017 -7.313 -20.696 1.00 91.75 103 SER A O 1
ATOM 783 N N . TYR A 1 104 ? 5.430 -8.255 -18.700 1.00 93.75 104 TYR A N 1
ATOM 784 C CA . TYR A 1 104 ? 4.032 -8.362 -18.275 1.00 93.75 104 TYR A CA 1
ATOM 785 C C . TYR A 1 104 ? 3.469 -6.994 -17.879 1.00 93.75 104 TYR A C 1
ATOM 787 O O . TYR A 1 104 ? 2.289 -6.720 -18.087 1.00 93.75 104 TYR A O 1
ATOM 795 N N . TRP A 1 105 ? 4.317 -6.129 -17.322 1.00 94.00 105 TRP A N 1
ATOM 796 C CA . TRP A 1 105 ? 3.892 -4.883 -16.713 1.00 94.00 105 TRP A CA 1
ATOM 797 C C . TRP A 1 105 ? 3.852 -3.744 -17.727 1.00 94.00 105 TRP A C 1
ATOM 799 O O . TRP A 1 105 ? 4.853 -3.399 -18.354 1.00 94.00 105 TRP A O 1
ATOM 809 N N . ASN A 1 106 ? 2.692 -3.101 -17.839 1.00 95.44 106 ASN A N 1
ATOM 810 C CA . ASN A 1 106 ? 2.626 -1.757 -18.393 1.00 95.44 106 ASN A CA 1
ATOM 811 C C . ASN A 1 106 ? 3.053 -0.771 -17.301 1.00 95.44 106 ASN A C 1
ATOM 813 O O . ASN A 1 106 ? 2.360 -0.647 -16.297 1.00 95.44 106 ASN A O 1
ATOM 817 N N . GLU A 1 107 ? 4.171 -0.077 -17.501 1.00 92.50 107 GLU A N 1
ATOM 818 C CA . GLU A 1 107 ? 4.797 0.794 -16.496 1.00 92.50 107 GLU A CA 1
ATOM 819 C C . GLU A 1 107 ? 3.826 1.827 -15.895 1.00 92.50 107 GLU A C 1
ATOM 821 O O . GLU A 1 107 ? 3.705 1.946 -14.676 1.00 92.50 107 GLU A O 1
ATOM 826 N N . GLN A 1 108 ? 3.065 2.534 -16.735 1.00 92.38 108 GLN A N 1
ATOM 827 C CA . GLN A 1 108 ? 2.153 3.574 -16.260 1.00 92.38 108 GLN A CA 1
ATOM 828 C C . GLN A 1 108 ? 1.001 2.993 -15.430 1.00 92.38 108 GLN A C 1
ATOM 830 O O . GLN A 1 108 ? 0.672 3.539 -14.376 1.00 92.38 108 GLN A O 1
ATOM 835 N N . VAL A 1 109 ? 0.402 1.893 -15.900 1.00 94.25 109 VAL A N 1
ATOM 836 C CA . VAL A 1 109 ? -0.683 1.197 -15.188 1.00 94.25 109 VAL A CA 1
ATOM 837 C C . VAL A 1 109 ? -0.162 0.589 -13.890 1.00 94.25 109 VAL A C 1
ATOM 839 O O . VAL A 1 109 ? -0.807 0.715 -12.857 1.00 94.25 109 VAL A O 1
ATOM 842 N N . PHE A 1 110 ? 1.043 0.020 -13.913 1.00 94.31 110 PHE A N 1
ATOM 843 C CA . PHE A 1 110 ? 1.704 -0.538 -12.740 1.00 94.31 110 PHE A CA 1
ATOM 844 C C . PHE A 1 110 ? 1.851 0.512 -11.632 1.00 94.31 110 PHE A C 1
ATOM 846 O O . PHE A 1 110 ? 1.432 0.272 -10.500 1.00 94.31 110 PHE A O 1
ATOM 853 N N . PHE A 1 111 ? 2.373 1.704 -11.948 1.00 92.88 111 PHE A N 1
ATOM 854 C CA . PHE A 1 111 ? 2.504 2.779 -10.958 1.00 92.88 111 PHE A CA 1
ATOM 855 C C . PHE A 1 111 ? 1.150 3.279 -10.449 1.00 92.88 111 PHE A C 1
ATOM 857 O O . PHE A 1 111 ? 1.002 3.524 -9.252 1.00 92.88 111 PHE A O 1
ATOM 864 N N . GLU A 1 112 ? 0.161 3.416 -11.337 1.00 93.94 112 GLU A N 1
ATOM 865 C CA . GLU A 1 112 ? -1.215 3.790 -10.981 1.00 93.94 112 GLU A CA 1
ATOM 866 C C . GLU A 1 112 ? -1.819 2.803 -9.976 1.00 93.94 112 GLU A C 1
ATOM 868 O O . GLU A 1 112 ? -2.285 3.193 -8.908 1.00 93.94 112 GLU A O 1
ATOM 873 N N . HIS A 1 113 ? -1.756 1.513 -10.288 1.00 95.56 113 HIS A N 1
ATOM 874 C CA . HIS A 1 113 ? -2.361 0.451 -9.498 1.00 95.56 113 HIS A CA 1
ATOM 875 C C . HIS A 1 113 ? -1.628 0.218 -8.168 1.00 95.56 113 HIS A C 1
ATOM 877 O O . HIS A 1 113 ? -2.268 -0.040 -7.146 1.00 95.56 113 HIS A O 1
ATOM 883 N N . CYS A 1 114 ? -0.301 0.386 -8.128 1.00 93.56 114 CYS A N 1
ATOM 884 C CA . CYS A 1 114 ? 0.452 0.385 -6.871 1.00 93.56 114 CYS A CA 1
ATOM 885 C C . CYS A 1 114 ? 0.063 1.570 -5.971 1.00 93.56 114 CYS A C 1
ATOM 887 O O . CYS A 1 114 ? -0.101 1.402 -4.761 1.00 93.56 114 CYS A O 1
ATOM 889 N N . ALA A 1 115 ? -0.114 2.765 -6.546 1.00 90.75 115 ALA A N 1
ATOM 890 C CA . ALA A 1 115 ? -0.577 3.931 -5.798 1.00 90.75 115 ALA A CA 1
ATOM 891 C C . ALA A 1 115 ? -2.003 3.717 -5.268 1.00 90.75 115 ALA A C 1
ATOM 893 O O . ALA A 1 115 ? -2.251 3.926 -4.080 1.00 90.75 115 ALA A O 1
ATOM 894 N N . ASN A 1 116 ? -2.914 3.219 -6.107 1.00 93.19 116 ASN A N 1
ATOM 895 C CA . ASN A 1 116 ? -4.293 2.910 -5.730 1.00 93.19 116 ASN A CA 1
ATOM 896 C C . ASN A 1 116 ? -4.379 1.917 -4.566 1.00 93.19 116 ASN A C 1
ATOM 898 O O . ASN A 1 116 ? -5.194 2.124 -3.669 1.0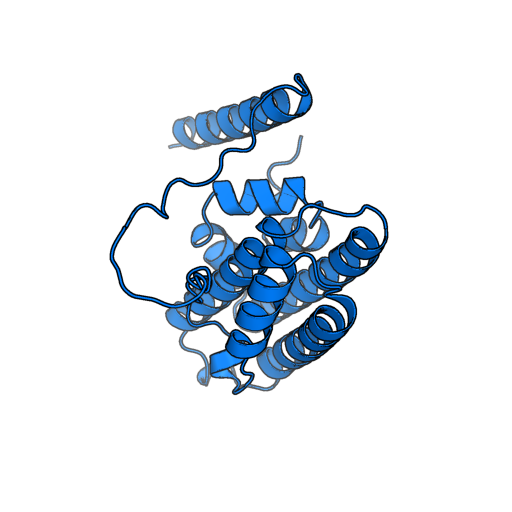0 93.19 116 ASN A O 1
ATOM 902 N N . LEU A 1 117 ? -3.501 0.908 -4.508 1.00 93.06 117 LEU A N 1
ATOM 903 C CA . LEU A 1 117 ? -3.437 -0.012 -3.369 1.00 93.06 117 LEU A CA 1
ATOM 904 C C . LEU A 1 117 ? -3.189 0.727 -2.046 1.00 93.06 117 LEU A C 1
ATOM 906 O O . LEU A 1 117 ? -3.878 0.496 -1.050 1.00 93.06 117 LEU A O 1
ATOM 910 N N . ILE A 1 118 ? -2.216 1.643 -2.035 1.00 89.38 118 ILE A N 1
ATOM 911 C CA . ILE A 1 118 ? -1.879 2.440 -0.848 1.00 89.38 118 ILE A CA 1
ATOM 912 C C . ILE A 1 118 ? -3.053 3.346 -0.468 1.00 89.38 118 ILE A C 1
ATOM 914 O O . ILE A 1 118 ? -3.392 3.444 0.713 1.00 89.38 118 ILE A O 1
ATOM 918 N N . ILE A 1 119 ? -3.701 3.966 -1.457 1.00 87.81 119 ILE A N 1
ATOM 919 C CA . ILE A 1 119 ? -4.887 4.810 -1.263 1.00 87.81 119 ILE A CA 1
ATOM 920 C C . ILE A 1 119 ? -6.029 3.997 -0.632 1.00 87.81 119 ILE A C 1
ATOM 922 O O . ILE A 1 119 ? -6.593 4.428 0.375 1.00 87.81 119 ILE A O 1
ATOM 926 N N . ASN A 1 120 ? -6.329 2.810 -1.168 1.00 89.00 120 ASN A N 1
ATOM 927 C CA . ASN A 1 120 ? -7.374 1.914 -0.666 1.00 89.00 120 ASN A CA 1
ATOM 928 C C . ASN A 1 120 ? -7.109 1.513 0.795 1.00 89.00 120 ASN A C 1
ATOM 930 O O . ASN A 1 120 ? -7.980 1.664 1.653 1.00 89.00 120 ASN A O 1
ATOM 934 N N . ILE A 1 121 ? -5.886 1.069 1.111 1.00 86.50 121 ILE A N 1
ATOM 935 C CA . ILE A 1 121 ? -5.504 0.664 2.473 1.00 86.50 121 ILE A CA 1
ATOM 936 C C . ILE A 1 121 ? -5.622 1.839 3.448 1.00 86.50 121 ILE A C 1
ATOM 938 O O . ILE A 1 121 ? -6.173 1.686 4.540 1.00 86.50 121 ILE A O 1
ATOM 942 N N . GLN A 1 122 ? -5.160 3.027 3.055 1.00 80.56 122 GLN A N 1
ATOM 943 C CA . GLN A 1 122 ? -5.279 4.231 3.878 1.00 80.56 122 GLN A CA 1
ATOM 944 C C . GLN A 1 122 ? -6.738 4.624 4.123 1.00 80.56 122 GLN A C 1
ATOM 946 O O . GLN A 1 122 ? -7.105 4.928 5.259 1.00 80.56 122 GLN A O 1
ATOM 951 N N . ALA A 1 123 ? -7.586 4.561 3.096 1.00 81.06 123 ALA A N 1
ATOM 952 C CA . ALA A 1 123 ? -9.008 4.863 3.217 1.00 81.06 123 ALA A CA 1
ATOM 953 C C . ALA A 1 123 ? -9.728 3.927 4.201 1.00 81.06 123 ALA A C 1
ATOM 955 O O . ALA A 1 123 ? -10.636 4.365 4.907 1.00 81.06 123 ALA A O 1
ATOM 956 N N . ILE A 1 124 ? -9.321 2.656 4.277 1.00 81.12 124 ILE A N 1
ATOM 957 C CA . ILE A 1 124 ? -9.856 1.699 5.252 1.00 81.12 124 ILE A CA 1
ATOM 958 C C . ILE A 1 124 ? -9.326 1.978 6.657 1.00 81.12 124 ILE A C 1
ATOM 960 O O . ILE A 1 124 ? -10.111 2.054 7.598 1.00 81.12 124 ILE A O 1
ATOM 964 N N . ILE A 1 125 ? -8.015 2.177 6.814 1.00 76.38 125 ILE A N 1
ATOM 965 C CA . ILE A 1 125 ? -7.402 2.445 8.124 1.00 76.38 125 ILE A CA 1
ATOM 966 C C . ILE A 1 125 ? -7.997 3.701 8.766 1.00 76.38 125 ILE A C 1
ATOM 968 O O . ILE A 1 125 ? -8.292 3.689 9.960 1.00 76.38 125 ILE A O 1
ATOM 972 N N . ALA A 1 126 ? -8.231 4.752 7.977 1.00 75.62 126 ALA A N 1
ATOM 973 C CA . ALA A 1 126 ? -8.795 6.012 8.454 1.00 75.62 126 ALA A CA 1
ATOM 974 C C . ALA A 1 126 ? -10.211 5.878 9.052 1.00 75.62 126 ALA A C 1
ATOM 976 O O . ALA A 1 126 ? -10.634 6.752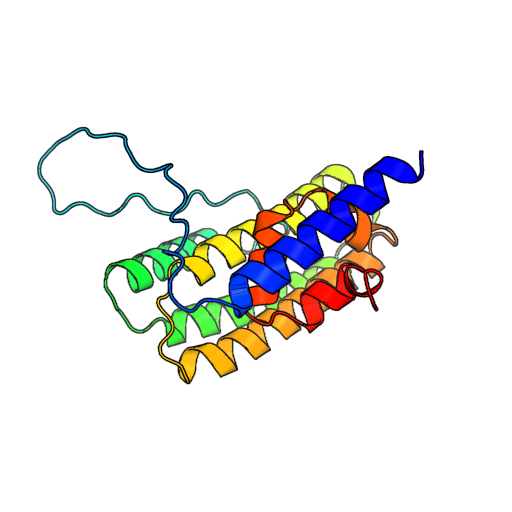 9.805 1.00 75.62 126 ALA A O 1
ATOM 977 N N . GLN A 1 127 ? -10.942 4.800 8.742 1.00 77.62 127 GLN A N 1
ATOM 978 C CA . GLN A 1 127 ? -12.284 4.551 9.283 1.00 77.62 127 GLN A CA 1
ATOM 979 C C . GLN A 1 127 ? -12.260 3.940 10.688 1.00 77.62 127 GLN A C 1
ATOM 981 O O . GLN A 1 127 ? -13.259 4.001 11.403 1.00 77.62 127 GLN A O 1
ATOM 986 N N . PHE A 1 128 ? -11.139 3.354 11.114 1.00 72.44 128 PHE A N 1
ATOM 987 C CA . PHE A 1 128 ? -11.043 2.749 12.435 1.00 72.44 128 PHE A CA 1
ATOM 988 C C . PHE A 1 128 ? -10.646 3.793 13.480 1.00 72.44 128 PHE A C 1
ATOM 990 O O . PHE A 1 128 ? -9.503 4.248 13.546 1.00 72.44 128 PHE A O 1
ATOM 997 N N . HIS A 1 129 ? -11.586 4.119 14.370 1.00 60.25 129 HIS A N 1
ATOM 998 C CA . HIS A 1 129 ? -11.307 4.857 15.599 1.00 60.25 129 HIS A CA 1
ATOM 999 C C . HIS A 1 129 ? -10.530 3.951 16.570 1.00 60.25 129 HIS A C 1
ATOM 1001 O O . HIS A 1 129 ? -11.094 3.248 17.400 1.00 60.25 129 HIS A O 1
ATOM 1007 N N . LEU A 1 130 ? -9.212 3.924 16.379 1.00 52.94 130 LEU A N 1
ATOM 1008 C CA . LEU A 1 130 ? -8.181 3.219 17.142 1.00 52.94 130 LEU A CA 1
ATOM 1009 C C . LEU A 1 130 ? -8.532 2.872 18.609 1.00 52.94 130 LEU A C 1
ATOM 1011 O O . LEU A 1 130 ? -8.375 3.690 19.514 1.00 52.94 130 LEU A O 1
ATOM 1015 N N . THR A 1 131 ? -8.838 1.601 18.877 1.00 51.78 131 THR A N 1
ATOM 1016 C CA . THR A 1 131 ? -8.495 0.967 20.158 1.00 51.78 131 THR A CA 1
ATOM 1017 C C . THR A 1 131 ? -7.004 0.587 20.131 1.00 51.78 131 THR A C 1
ATOM 1019 O O . THR A 1 131 ? -6.517 -0.113 19.242 1.00 51.78 131 THR A O 1
ATOM 1022 N N . LEU A 1 132 ? -6.252 1.124 21.097 1.00 48.78 132 LEU A N 1
ATOM 1023 C CA . LEU A 1 132 ? -4.792 1.331 21.080 1.00 48.78 132 LEU A CA 1
ATOM 1024 C C . LEU A 1 132 ? -3.897 0.101 20.821 1.00 48.78 132 LEU A C 1
ATOM 1026 O O . LEU A 1 132 ? -2.807 0.266 20.281 1.00 48.78 132 LEU A O 1
ATOM 1030 N N . ILE A 1 133 ? -4.307 -1.112 21.203 1.00 44.41 133 ILE A N 1
ATOM 1031 C CA . ILE A 1 133 ? -3.394 -2.275 21.261 1.00 44.41 133 ILE A CA 1
ATOM 1032 C C . ILE A 1 133 ? -3.497 -3.162 20.017 1.00 44.41 133 ILE A C 1
ATOM 1034 O O . ILE A 1 133 ? -2.479 -3.474 19.400 1.00 44.41 133 ILE A O 1
ATOM 1038 N N . LEU A 1 134 ? -4.716 -3.519 19.601 1.00 50.31 134 LEU A N 1
ATOM 1039 C CA . LEU A 1 134 ? -4.932 -4.324 18.395 1.00 50.31 134 LEU A CA 1
ATOM 1040 C C . LEU A 1 134 ? -4.483 -3.558 17.142 1.00 50.31 134 LEU A C 1
ATOM 1042 O O . LEU A 1 134 ? -3.882 -4.115 16.228 1.00 50.31 134 LEU A O 1
ATOM 1046 N N . SER A 1 135 ? -4.686 -2.240 17.154 1.00 56.31 135 SER A N 1
ATOM 1047 C CA . SER A 1 135 ? -4.251 -1.371 16.074 1.00 56.31 135 SER A CA 1
ATOM 1048 C C . SER A 1 135 ? -2.728 -1.315 15.919 1.00 56.31 135 SER A C 1
ATOM 1050 O O . SER A 1 135 ? -2.253 -1.191 14.799 1.00 56.31 135 SER A O 1
ATOM 1052 N N . LEU A 1 136 ? -1.942 -1.450 16.993 1.00 54.53 136 LEU A N 1
ATOM 1053 C CA . LEU A 1 136 ? -0.485 -1.296 16.917 1.00 54.53 136 LEU A CA 1
ATOM 1054 C C . LEU A 1 136 ? 0.191 -2.471 16.189 1.00 54.53 136 LEU A C 1
ATOM 1056 O O . LEU A 1 136 ? 1.011 -2.256 15.301 1.00 54.53 136 LEU A O 1
ATOM 1060 N N . ILE A 1 137 ? -0.183 -3.711 16.529 1.00 58.00 137 ILE A N 1
ATOM 1061 C CA . ILE A 1 137 ? 0.373 -4.927 15.903 1.00 58.00 137 ILE A CA 1
ATOM 1062 C C . ILE A 1 137 ? -0.013 -4.984 14.425 1.00 58.00 137 ILE A C 1
ATOM 1064 O O . ILE A 1 137 ? 0.814 -5.277 13.562 1.00 58.00 137 ILE A O 1
ATOM 1068 N N . VAL A 1 138 ? -1.269 -4.654 14.133 1.00 63.69 138 VAL A N 1
ATOM 1069 C CA . VAL A 1 138 ? -1.786 -4.575 12.769 1.00 63.69 138 VAL A CA 1
ATOM 1070 C C . VAL A 1 138 ? -1.053 -3.506 11.969 1.00 63.69 138 VAL A C 1
ATOM 1072 O O . VAL A 1 138 ? -0.593 -3.789 10.870 1.00 63.69 138 VAL A O 1
ATOM 1075 N N . LYS A 1 139 ? -0.894 -2.299 12.523 1.00 66.00 139 LYS A N 1
ATOM 1076 C CA . LYS A 1 139 ? -0.170 -1.202 11.870 1.00 66.00 139 LYS A CA 1
ATOM 1077 C C . LYS A 1 139 ? 1.258 -1.596 11.522 1.00 66.00 139 LYS A C 1
ATOM 1079 O O . LYS A 1 139 ? 1.653 -1.422 10.378 1.00 66.00 139 LYS A O 1
ATOM 1084 N N . LEU A 1 140 ? 1.999 -2.179 12.467 1.00 65.38 140 LEU A N 1
ATOM 1085 C CA . LEU A 1 140 ? 3.373 -2.631 12.230 1.00 65.38 140 LEU A CA 1
ATOM 1086 C C . LEU A 1 140 ? 3.442 -3.698 11.131 1.00 65.38 140 LEU A C 1
ATOM 1088 O O . LEU A 1 140 ? 4.342 -3.667 10.293 1.00 65.38 140 LEU A O 1
ATOM 1092 N N . ARG A 1 141 ? 2.480 -4.628 11.110 1.00 77.75 141 ARG A N 1
ATOM 1093 C CA . ARG A 1 141 ? 2.427 -5.684 10.097 1.00 77.75 141 ARG A CA 1
ATOM 1094 C C . ARG A 1 141 ? 2.101 -5.129 8.711 1.00 77.75 141 ARG A C 1
ATOM 1096 O O . ARG A 1 141 ? 2.806 -5.456 7.763 1.00 77.75 141 ARG A O 1
ATOM 1103 N N . ILE A 1 142 ? 1.084 -4.276 8.589 1.00 82.19 142 ILE A N 1
ATOM 1104 C CA . ILE A 1 142 ? 0.710 -3.668 7.305 1.00 82.19 142 ILE A CA 1
ATOM 1105 C C . ILE A 1 142 ? 1.809 -2.713 6.814 1.00 82.19 142 ILE A C 1
ATOM 1107 O O . ILE A 1 142 ? 2.098 -2.717 5.624 1.00 82.19 142 ILE A O 1
ATOM 1111 N N . ASP A 1 143 ? 2.480 -1.963 7.695 1.00 82.69 143 ASP A N 1
ATOM 1112 C CA . ASP A 1 143 ? 3.619 -1.109 7.320 1.00 82.69 143 ASP A CA 1
ATOM 1113 C C . ASP A 1 143 ? 4.789 -1.923 6.748 1.00 82.69 143 ASP A C 1
ATOM 1115 O O . ASP A 1 143 ? 5.331 -1.590 5.695 1.00 82.69 143 ASP A O 1
ATOM 1119 N N . ALA A 1 144 ? 5.143 -3.041 7.388 1.00 85.62 144 ALA A N 1
ATOM 1120 C CA . ALA A 1 144 ? 6.171 -3.939 6.869 1.00 85.62 144 ALA A CA 1
ATOM 1121 C C . ALA A 1 144 ? 5.781 -4.546 5.510 1.00 85.62 144 ALA A C 1
ATOM 1123 O O . ALA A 1 144 ? 6.622 -4.631 4.615 1.00 85.62 144 ALA A O 1
ATOM 1124 N N . ILE A 1 145 ? 4.514 -4.934 5.333 1.00 88.00 145 ILE A N 1
ATOM 1125 C CA . ILE A 1 145 ? 4.031 -5.517 4.074 1.00 88.00 145 ILE A CA 1
ATOM 1126 C C . ILE A 1 145 ? 3.999 -4.473 2.952 1.00 88.00 145 ILE A C 1
ATOM 1128 O O . ILE A 1 145 ? 4.459 -4.758 1.851 1.00 88.00 145 ILE A O 1
ATOM 1132 N N . LEU A 1 146 ? 3.523 -3.256 3.221 1.00 89.62 146 LEU A N 1
ATOM 1133 C CA . LEU A 1 146 ? 3.543 -2.160 2.248 1.00 89.62 146 LEU A CA 1
ATOM 1134 C C . LEU A 1 146 ? 4.973 -1.782 1.854 1.00 89.62 146 LEU A C 1
ATOM 1136 O O . LEU A 1 146 ? 5.265 -1.591 0.675 1.00 89.62 146 LEU A O 1
ATOM 1140 N N . SER A 1 147 ? 5.884 -1.734 2.826 1.00 89.62 147 SER A N 1
ATOM 1141 C CA . SER A 1 147 ? 7.311 -1.532 2.578 1.00 89.62 147 SER A CA 1
ATOM 1142 C C . SER A 1 147 ? 7.906 -2.636 1.698 1.00 89.62 147 SER A C 1
ATOM 1144 O O . SER A 1 147 ? 8.701 -2.338 0.804 1.00 89.62 147 SER A O 1
ATOM 1146 N N . LEU A 1 148 ? 7.549 -3.901 1.939 1.00 91.50 148 LEU A N 1
ATOM 1147 C CA . LEU A 1 148 ? 7.985 -5.033 1.118 1.00 91.50 148 LEU A CA 1
ATOM 1148 C C . LEU A 1 148 ? 7.439 -4.915 -0.307 1.00 91.50 148 LEU A C 1
ATOM 1150 O O . LEU A 1 148 ? 8.205 -5.021 -1.259 1.00 91.50 148 LEU A O 1
ATOM 1154 N N . LEU A 1 149 ? 6.144 -4.629 -0.449 1.00 93.12 149 LEU A N 1
ATOM 1155 C CA . LEU A 1 149 ? 5.490 -4.450 -1.741 1.00 93.12 149 LEU A CA 1
ATOM 1156 C C . LEU A 1 149 ? 6.182 -3.360 -2.559 1.00 93.12 149 LEU A C 1
ATOM 1158 O O . LEU A 1 149 ? 6.596 -3.614 -3.683 1.00 93.12 149 LEU A O 1
ATOM 1162 N N . LEU A 1 150 ? 6.405 -2.183 -1.972 1.00 91.75 150 LEU A N 1
ATOM 1163 C CA . LEU A 1 150 ? 7.108 -1.083 -2.636 1.00 91.75 150 LEU A CA 1
ATOM 1164 C C . LEU A 1 150 ? 8.555 -1.432 -3.002 1.00 91.75 150 LEU A C 1
ATOM 1166 O O . LEU A 1 150 ? 9.041 -1.051 -4.066 1.00 91.75 150 LEU A O 1
ATOM 1170 N N . THR A 1 151 ? 9.246 -2.182 -2.142 1.00 90.88 151 THR A N 1
ATOM 1171 C CA . THR A 1 151 ? 10.598 -2.671 -2.442 1.00 90.88 151 THR A CA 1
ATOM 1172 C C . THR A 1 151 ? 10.576 -3.611 -3.647 1.00 90.88 151 THR A C 1
ATOM 1174 O O . THR A 1 151 ? 11.412 -3.487 -4.541 1.00 90.88 151 THR A O 1
ATOM 1177 N N . ASN A 1 152 ? 9.581 -4.491 -3.731 1.00 91.75 152 ASN A N 1
ATOM 1178 C CA . ASN A 1 152 ? 9.399 -5.389 -4.866 1.00 91.75 152 ASN A CA 1
ATOM 1179 C C . ASN A 1 152 ? 9.021 -4.621 -6.138 1.00 91.75 152 ASN A C 1
ATOM 1181 O O . ASN A 1 152 ? 9.582 -4.893 -7.198 1.00 91.75 152 ASN A O 1
ATOM 1185 N N . CYS A 1 153 ? 8.187 -3.583 -6.040 1.00 92.19 153 CYS A N 1
ATOM 1186 C CA . CYS A 1 153 ? 7.919 -2.679 -7.158 1.00 92.19 153 CYS A CA 1
ATOM 1187 C C . CYS A 1 153 ? 9.201 -2.032 -7.694 1.00 92.19 153 CYS A C 1
ATOM 1189 O O . CYS A 1 153 ? 9.380 -1.952 -8.907 1.00 92.19 153 CYS A O 1
ATOM 1191 N N . LYS A 1 154 ? 10.123 -1.636 -6.806 1.00 90.69 154 LYS A N 1
ATOM 1192 C CA . LYS A 1 154 ? 11.428 -1.076 -7.184 1.00 90.69 154 LYS A CA 1
ATOM 1193 C C . LYS A 1 154 ? 12.323 -2.074 -7.926 1.00 90.69 154 LYS A C 1
ATOM 1195 O O . LYS A 1 154 ? 13.136 -1.676 -8.759 1.00 90.69 154 LYS A O 1
ATOM 1200 N N . HIS A 1 155 ? 12.202 -3.363 -7.620 1.00 91.50 155 HIS A N 1
ATOM 1201 C CA . HIS A 1 155 ? 12.915 -4.411 -8.348 1.00 91.50 155 HIS A CA 1
ATOM 1202 C C . HIS A 1 155 ? 12.368 -4.619 -9.764 1.00 91.50 155 HIS A C 1
ATOM 1204 O O . HIS A 1 155 ? 13.141 -4.980 -10.648 1.00 91.50 155 HIS A O 1
ATOM 1210 N N . VAL A 1 156 ? 11.073 -4.366 -9.985 1.00 92.00 156 VAL A N 1
ATOM 1211 C CA . VAL A 1 156 ? 10.479 -4.370 -11.329 1.00 92.00 156 VAL A CA 1
ATOM 1212 C C . VAL A 1 156 ? 10.904 -3.114 -12.093 1.00 92.00 156 VAL A C 1
ATOM 1214 O O . VAL A 1 156 ? 11.538 -3.224 -13.137 1.00 92.00 156 VAL A O 1
ATOM 1217 N N . PHE A 1 157 ? 10.627 -1.929 -11.544 1.00 90.94 157 PHE A N 1
ATOM 1218 C CA . PHE A 1 157 ? 11.005 -0.641 -12.126 1.00 90.94 157 PHE A CA 1
ATOM 1219 C C . PHE A 1 157 ? 11.777 0.188 -11.102 1.00 90.94 157 PHE A C 1
ATOM 1221 O O . PHE A 1 157 ? 11.261 0.520 -10.037 1.00 90.94 157 PHE A O 1
ATOM 1228 N N . ILE A 1 158 ? 13.011 0.580 -11.418 1.00 88.75 158 ILE A N 1
ATOM 1229 C CA . ILE A 1 158 ? 13.903 1.227 -10.442 1.00 88.75 158 ILE A CA 1
ATOM 1230 C C . ILE A 1 158 ? 13.377 2.573 -9.905 1.00 88.75 158 ILE A C 1
ATOM 1232 O O . ILE A 1 158 ? 13.700 2.949 -8.777 1.00 88.75 158 ILE A O 1
ATOM 1236 N N . ASN A 1 159 ? 12.555 3.265 -10.698 1.00 87.69 159 ASN A N 1
ATOM 1237 C CA . ASN A 1 159 ? 11.866 4.526 -10.400 1.00 87.69 159 ASN A CA 1
ATOM 1238 C C . ASN A 1 159 ? 10.491 4.336 -9.728 1.00 87.69 159 ASN A C 1
ATOM 1240 O O . ASN A 1 159 ? 9.845 5.332 -9.411 1.00 87.69 159 ASN A O 1
ATOM 1244 N N . ALA A 1 160 ? 10.034 3.098 -9.486 1.00 87.81 160 ALA A N 1
ATOM 1245 C CA . ALA A 1 160 ? 8.669 2.832 -9.026 1.00 87.81 160 ALA A CA 1
ATOM 1246 C C . ALA A 1 160 ? 8.286 3.623 -7.773 1.00 87.81 160 ALA A C 1
ATOM 1248 O O . ALA A 1 160 ? 7.225 4.233 -7.739 1.00 87.81 160 ALA A O 1
ATOM 1249 N N . CYS A 1 161 ? 9.142 3.642 -6.748 1.00 87.62 161 CYS A N 1
ATOM 1250 C CA . CYS A 1 161 ? 8.840 4.341 -5.498 1.00 87.62 161 CYS A CA 1
ATOM 1251 C C . CYS A 1 161 ? 8.623 5.848 -5.691 1.00 87.62 161 CYS A C 1
ATOM 1253 O O . CYS A 1 161 ? 7.732 6.410 -5.056 1.00 87.62 161 CYS A O 1
ATOM 1255 N N . ASP A 1 162 ? 9.411 6.482 -6.562 1.00 85.38 162 ASP A N 1
ATOM 1256 C CA . ASP A 1 162 ? 9.315 7.918 -6.824 1.00 85.38 162 ASP A CA 1
ATOM 1257 C C . ASP A 1 162 ? 8.014 8.224 -7.580 1.00 85.38 162 ASP A C 1
ATOM 1259 O O . ASP A 1 162 ? 7.232 9.077 -7.162 1.00 85.38 162 ASP A O 1
ATOM 1263 N N . GLU A 1 163 ? 7.730 7.463 -8.641 1.00 88.88 163 GLU A N 1
ATOM 1264 C CA . GLU A 1 163 ? 6.523 7.612 -9.465 1.00 88.88 163 GLU A CA 1
ATOM 1265 C C . GLU A 1 163 ? 5.235 7.321 -8.680 1.00 88.88 163 GLU A C 1
ATOM 1267 O O . GLU A 1 163 ? 4.264 8.079 -8.752 1.00 88.88 163 GLU A O 1
ATOM 1272 N N . ILE A 1 164 ? 5.231 6.262 -7.865 1.00 86.75 164 ILE A N 1
ATOM 1273 C CA . ILE A 1 164 ? 4.127 5.946 -6.949 1.00 86.75 164 ILE A CA 1
ATOM 1274 C C . ILE A 1 164 ? 3.953 7.081 -5.934 1.00 86.75 164 ILE A C 1
ATOM 1276 O O . ILE A 1 164 ? 2.831 7.530 -5.697 1.00 86.75 164 ILE A O 1
ATOM 1280 N N . GLY A 1 165 ? 5.053 7.592 -5.371 1.00 82.81 165 GLY A N 1
ATOM 1281 C CA . GLY A 1 165 ? 5.040 8.724 -4.447 1.00 82.81 165 GLY A CA 1
ATOM 1282 C C . GLY A 1 165 ? 4.411 9.982 -5.051 1.00 82.81 165 GLY A C 1
ATOM 1283 O O . GLY A 1 165 ? 3.614 10.637 -4.382 1.00 82.81 165 GLY A O 1
ATOM 1284 N N . PHE A 1 166 ? 4.693 10.293 -6.321 1.00 82.94 166 PHE A N 1
ATOM 1285 C CA . PHE A 1 166 ? 4.087 11.430 -7.028 1.00 82.94 166 PHE A CA 1
ATOM 1286 C C . PHE A 1 166 ? 2.591 11.260 -7.305 1.00 82.94 166 PHE A C 1
ATOM 1288 O O . PHE A 1 166 ? 1.865 12.255 -7.374 1.00 82.94 166 PHE A O 1
ATOM 1295 N N . LYS A 1 167 ? 2.119 10.021 -7.471 1.00 83.69 167 LYS A N 1
ATOM 1296 C CA . LYS A 1 167 ? 0.698 9.716 -7.694 1.00 83.69 167 LYS A CA 1
ATOM 1297 C C . LYS A 1 167 ? -0.137 9.783 -6.416 1.00 83.69 167 LYS A C 1
ATOM 1299 O O . LYS A 1 167 ? -1.349 9.976 -6.489 1.00 83.69 167 LYS A O 1
ATOM 1304 N N . ILE A 1 168 ? 0.488 9.656 -5.249 1.00 81.88 168 ILE A N 1
ATOM 1305 C CA . ILE A 1 168 ? -0.190 9.737 -3.956 1.00 81.88 168 ILE A CA 1
ATOM 1306 C C . ILE A 1 168 ? -0.255 11.202 -3.498 1.00 81.88 168 ILE A C 1
ATOM 1308 O O . ILE A 1 168 ? 0.740 11.925 -3.495 1.00 81.88 168 ILE A O 1
ATOM 1312 N N . SER A 1 169 ? -1.435 11.668 -3.078 1.00 76.31 169 SER A N 1
ATOM 1313 C CA . SER A 1 169 ? -1.591 13.051 -2.615 1.00 76.31 169 SER A CA 1
ATOM 1314 C C . SER A 1 169 ? -0.840 13.312 -1.302 1.00 76.31 169 SER A C 1
ATOM 1316 O O . SER A 1 169 ? -0.727 12.446 -0.431 1.00 76.31 169 SER A O 1
ATOM 1318 N N . GLY A 1 170 ? -0.416 14.564 -1.089 1.00 71.56 170 GLY A N 1
ATOM 1319 C CA . GLY A 1 170 ? 0.228 14.979 0.165 1.00 71.56 170 GLY A CA 1
ATOM 1320 C C . GLY A 1 170 ? -0.629 14.740 1.417 1.00 71.56 170 GLY A C 1
ATOM 1321 O O . GLY A 1 170 ? -0.089 14.505 2.495 1.00 71.56 170 GLY A O 1
ATOM 1322 N N . SER A 1 171 ? -1.961 14.730 1.282 1.00 71.38 171 SER A N 1
ATOM 1323 C CA . SER A 1 171 ? -2.868 14.358 2.373 1.00 71.38 171 SER A CA 1
ATOM 1324 C C . SER A 1 171 ? -2.726 12.890 2.773 1.00 71.38 171 SER A C 1
ATOM 1326 O O . SER A 1 171 ? -2.705 12.591 3.959 1.00 71.38 171 SER A O 1
ATOM 1328 N N . ILE A 1 172 ? -2.564 11.975 1.819 1.00 73.88 172 ILE A N 1
ATOM 1329 C CA . ILE A 1 172 ? -2.402 10.543 2.102 1.00 73.88 172 ILE A CA 1
ATOM 1330 C C . ILE A 1 172 ? -1.032 10.273 2.723 1.00 73.88 172 ILE A C 1
ATOM 1332 O O . ILE A 1 172 ? -0.930 9.501 3.675 1.00 73.88 172 ILE A O 1
ATOM 1336 N N . ILE A 1 173 ? 0.005 10.983 2.269 1.00 73.62 173 ILE A N 1
ATOM 1337 C CA . ILE A 1 173 ? 1.325 10.966 2.914 1.00 73.62 173 ILE A CA 1
ATOM 1338 C C . ILE A 1 173 ? 1.218 11.412 4.379 1.00 73.62 173 ILE A C 1
ATOM 1340 O O . ILE A 1 173 ? 1.765 10.757 5.265 1.00 73.62 173 ILE A O 1
ATOM 1344 N N . ALA A 1 174 ? 0.478 12.488 4.659 1.00 70.56 174 ALA A N 1
ATOM 1345 C CA . ALA A 1 174 ? 0.271 12.951 6.029 1.00 70.56 174 ALA A CA 1
ATOM 1346 C C . ALA A 1 174 ? -0.441 11.897 6.896 1.00 70.56 174 ALA A C 1
ATOM 1348 O O . ALA A 1 174 ? -0.054 11.697 8.046 1.00 70.56 174 ALA A O 1
ATOM 1349 N N . VAL A 1 175 ? -1.425 11.176 6.345 1.00 70.56 175 VAL A N 1
ATOM 1350 C CA . VAL A 1 175 ? -2.127 10.099 7.064 1.00 70.56 175 VAL A CA 1
ATOM 1351 C C . VAL A 1 175 ? -1.199 8.905 7.322 1.00 70.56 175 VAL A C 1
ATOM 1353 O O . VAL A 1 175 ? -1.192 8.399 8.445 1.00 70.56 175 VAL A O 1
ATOM 1356 N N . LEU A 1 176 ? -0.357 8.506 6.360 1.00 74.38 176 LEU A N 1
ATOM 1357 C CA . LEU A 1 176 ? 0.675 7.474 6.553 1.00 74.38 176 LEU A CA 1
ATOM 1358 C C . LEU A 1 176 ? 1.614 7.833 7.715 1.00 74.38 176 LEU A C 1
ATOM 1360 O O . LEU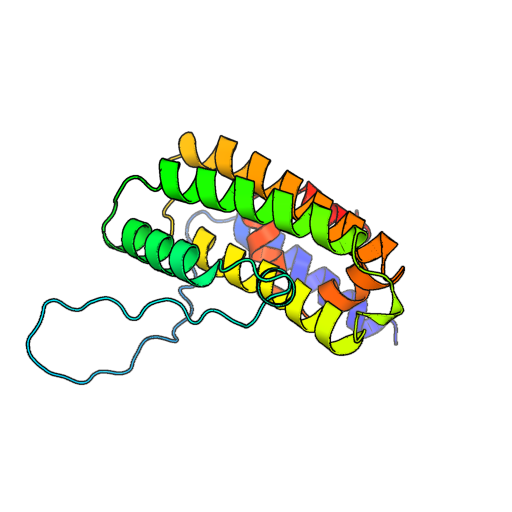 A 1 176 ? 1.862 7.008 8.597 1.00 74.38 176 LEU A O 1
ATOM 1364 N N . VAL A 1 177 ? 2.083 9.084 7.757 1.00 73.06 177 VAL A N 1
ATOM 1365 C CA . VAL A 1 177 ? 2.937 9.599 8.839 1.00 73.06 177 VAL A CA 1
ATOM 1366 C C . VAL A 1 177 ? 2.189 9.613 10.174 1.00 73.06 177 VAL A C 1
ATOM 1368 O O . VAL A 1 177 ? 2.703 9.101 11.168 1.00 73.06 177 VAL A O 1
ATOM 1371 N N . GLN A 1 178 ? 0.958 10.131 10.200 1.00 72.00 178 GLN A N 1
ATOM 1372 C CA . GLN A 1 178 ? 0.117 10.177 11.400 1.00 72.00 178 GLN A CA 1
ATOM 1373 C C . GLN A 1 178 ? -0.137 8.776 11.975 1.00 72.00 178 GLN A C 1
ATOM 1375 O O . GLN A 1 178 ? -0.179 8.594 13.192 1.00 72.00 178 GLN A O 1
ATOM 1380 N N . HIS A 1 179 ? -0.275 7.771 11.109 1.00 71.88 179 HIS A N 1
ATOM 1381 C CA . HIS A 1 179 ? -0.484 6.384 11.510 1.00 71.88 179 HIS A CA 1
ATOM 1382 C C . HIS A 1 179 ? 0.816 5.607 11.764 1.00 71.88 179 HIS A C 1
ATOM 1384 O O . HIS A 1 179 ? 0.733 4.422 12.081 1.00 71.88 179 HIS A O 1
ATOM 1390 N N . GLN A 1 180 ? 1.976 6.273 11.704 1.00 75.06 180 GLN A N 1
ATOM 1391 C CA . GLN A 1 180 ? 3.309 5.710 11.941 1.00 75.06 180 GLN A CA 1
ATOM 1392 C C . GLN A 1 180 ? 3.702 4.584 10.969 1.00 75.06 180 GLN A C 1
ATOM 1394 O O . GLN A 1 180 ? 4.362 3.626 11.363 1.00 75.06 180 GLN A O 1
ATOM 1399 N N . PHE A 1 181 ? 3.354 4.722 9.686 1.00 75.19 181 PHE A N 1
ATOM 1400 C CA . PHE A 1 181 ? 3.823 3.844 8.604 1.00 75.19 181 PHE A CA 1
ATOM 1401 C C . PHE A 1 181 ? 5.265 4.194 8.195 1.00 75.19 181 PHE A C 1
ATOM 1403 O O . PHE A 1 181 ? 5.539 4.658 7.085 1.00 75.19 181 PHE A O 1
ATOM 1410 N N . VAL A 1 182 ? 6.193 4.074 9.147 1.00 79.75 182 VAL A N 1
ATOM 1411 C CA . VAL A 1 182 ? 7.567 4.583 9.033 1.00 79.75 182 VAL A CA 1
ATOM 1412 C C . VAL A 1 182 ? 8.336 3.881 7.915 1.00 79.75 182 VAL A C 1
ATOM 1414 O O . VAL A 1 182 ? 9.077 4.541 7.183 1.00 79.75 182 VAL A O 1
ATOM 1417 N N . LEU A 1 183 ? 8.174 2.563 7.762 1.00 80.38 183 LEU A N 1
ATOM 1418 C CA . LEU A 1 183 ? 8.887 1.800 6.737 1.00 80.38 183 LEU A CA 1
ATOM 1419 C C . LEU A 1 183 ? 8.399 2.181 5.340 1.00 80.38 183 LEU A C 1
ATOM 1421 O O . LEU A 1 183 ? 9.210 2.500 4.472 1.00 80.38 183 LEU A O 1
ATOM 1425 N N . THR A 1 184 ? 7.081 2.242 5.153 1.00 82.81 184 THR A N 1
ATOM 1426 C CA . THR A 1 184 ? 6.447 2.632 3.887 1.00 82.81 184 THR A CA 1
ATOM 1427 C C . THR A 1 184 ? 6.895 4.030 3.457 1.00 82.81 184 THR A C 1
ATOM 1429 O O . THR A 1 184 ? 7.368 4.218 2.337 1.00 82.81 184 THR A O 1
ATOM 1432 N N . VAL A 1 185 ? 6.833 5.009 4.368 1.00 81.25 185 VAL A N 1
ATOM 1433 C CA . VAL A 1 185 ? 7.268 6.392 4.104 1.00 81.25 185 VAL A CA 1
ATOM 1434 C C . VAL A 1 185 ? 8.758 6.448 3.748 1.00 81.25 185 VAL A C 1
ATOM 1436 O O . VAL A 1 185 ? 9.159 7.200 2.858 1.00 81.25 185 VAL A O 1
ATOM 1439 N N . LYS A 1 186 ? 9.590 5.623 4.393 1.00 79.75 186 LYS A N 1
ATOM 1440 C CA . LYS A 1 186 ? 11.021 5.525 4.084 1.00 79.75 186 LYS A CA 1
ATOM 1441 C C . LYS A 1 186 ? 11.289 4.963 2.692 1.00 79.75 186 LYS A C 1
ATOM 1443 O O . LYS A 1 186 ? 12.140 5.507 1.990 1.00 79.75 186 LYS A O 1
ATOM 1448 N N . VAL A 1 187 ? 10.584 3.907 2.288 1.00 83.06 187 VAL A N 1
ATOM 1449 C CA . VAL A 1 187 ? 10.776 3.273 0.973 1.00 83.06 187 VAL A CA 1
ATOM 1450 C C . VAL A 1 187 ? 10.292 4.161 -0.172 1.00 83.06 187 VAL A C 1
ATOM 1452 O O . VAL A 1 187 ?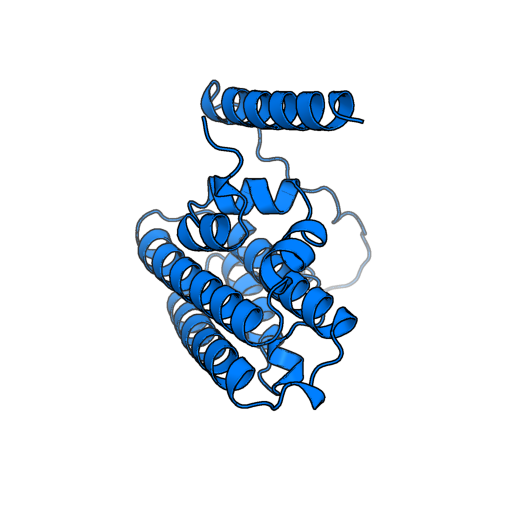 10.935 4.178 -1.219 1.00 83.06 187 VAL A O 1
ATOM 1455 N N . LEU A 1 188 ? 9.250 4.968 0.044 1.00 81.31 188 LEU A N 1
ATOM 1456 C CA . LEU A 1 188 ? 8.812 6.002 -0.905 1.00 81.31 188 LEU A CA 1
ATOM 1457 C C . LEU A 1 188 ? 9.832 7.145 -1.092 1.00 81.31 188 LEU A C 1
ATOM 1459 O O . LEU A 1 188 ? 9.546 8.108 -1.791 1.00 81.31 188 LEU A O 1
ATOM 1463 N N . GLY A 1 189 ? 10.999 7.100 -0.436 1.00 67.75 189 GLY A N 1
ATOM 1464 C CA . GLY A 1 189 ? 12.023 8.142 -0.560 1.00 67.75 189 GLY A CA 1
ATOM 1465 C C . GLY A 1 189 ? 11.653 9.459 0.132 1.00 67.75 189 GLY A C 1
ATOM 1466 O O . GLY A 1 189 ? 12.418 10.421 0.096 1.00 67.75 189 GLY A O 1
ATOM 1467 N N . LEU A 1 190 ? 10.527 9.497 0.849 1.00 62.22 190 LEU A N 1
ATOM 1468 C CA . LEU A 1 190 ? 10.012 10.691 1.528 1.00 62.22 190 LEU A CA 1
ATOM 1469 C C . LEU A 1 190 ? 10.817 11.053 2.789 1.00 62.22 190 LEU A C 1
ATOM 1471 O O . LEU A 1 190 ? 10.641 12.127 3.354 1.00 62.22 190 LEU A O 1
ATOM 1475 N N . VAL A 1 191 ? 11.749 10.189 3.206 1.00 46.19 191 VAL A N 1
ATOM 1476 C CA . VAL A 1 191 ? 12.690 10.435 4.317 1.00 46.19 191 VAL A CA 1
ATOM 1477 C C . VAL A 1 191 ? 13.917 11.255 3.872 1.00 46.19 191 VAL A C 1
ATOM 1479 O O . VAL A 1 191 ? 14.687 11.711 4.710 1.00 46.19 191 VAL A O 1
ATOM 1482 N N . GLY A 1 192 ? 14.058 11.546 2.570 1.00 37.62 192 GLY A N 1
ATOM 1483 C CA . GLY A 1 192 ? 14.950 12.604 2.068 1.00 37.62 192 GLY A CA 1
ATOM 1484 C C . GLY A 1 192 ? 14.453 14.028 2.367 1.00 37.62 192 GLY A C 1
ATOM 1485 O O . GLY A 1 192 ? 15.191 14.990 2.179 1.00 37.62 192 GLY A O 1
ATOM 1486 N N . ILE A 1 193 ? 13.228 14.168 2.889 1.00 38.28 193 ILE A N 1
ATOM 1487 C CA . ILE A 1 193 ? 12.688 15.396 3.490 1.00 38.28 193 ILE A CA 1
ATOM 1488 C C . ILE A 1 193 ? 13.122 15.430 4.969 1.00 38.28 193 ILE A C 1
ATOM 1490 O O . ILE A 1 193 ? 12.310 15.506 5.889 1.00 38.28 193 ILE A O 1
ATOM 1494 N N . GLY A 1 194 ? 14.419 15.237 5.197 1.00 27.72 194 GLY A N 1
ATOM 1495 C CA . GLY A 1 194 ? 15.019 15.094 6.513 1.00 27.72 194 GLY A CA 1
ATOM 1496 C C . GLY A 1 194 ? 15.848 16.315 6.886 1.00 27.72 194 GLY A C 1
ATOM 1497 O O . GLY A 1 194 ? 16.860 16.560 6.239 1.00 27.72 194 GLY A O 1
ATOM 1498 N N . ILE A 1 195 ? 15.434 16.937 7.997 1.00 32.66 195 ILE A N 1
ATOM 1499 C CA . ILE A 1 195 ? 16.238 17.705 8.968 1.00 32.66 195 ILE A CA 1
ATOM 1500 C C . ILE A 1 195 ? 16.736 19.080 8.500 1.00 32.66 195 ILE A C 1
ATOM 1502 O O . ILE A 1 195 ? 17.605 19.163 7.610 1.00 32.66 195 ILE A O 1
#

Organism: NCBI:txid1314776

Sequence (195 aa):
MFLKAHHCILFLTLVFALTYAHPLIPTFLPTFLEKRGGGGGYPTAPGPIILPDICADLGIELDVIFTSLSKCASYGQDPTSLITELSVQLTLCAELILEKPHSYWNEQVFFEHCANLIINIQAIIAQFHLTLILSLIVKLRIDAILSLLLTNCKHVFINACDEIGFKISGSIIAVLVQHQFVLTVKVLGLVGIGI

Radius of gyration: 17.88 Å; chains: 1; bounding box: 53×42×41 Å

Secondary structure (DSSP, 8-state):
--HHHHHHHHHHHHHHHHHHH-TT---------------SS---PPPP-PPP-TTGGGT---HHHHHHHHHHHHHT---HHHHHHHHHHHHHHHHHHHHS-GGG--HHHHHHHHHHHHHHHHHHHTT----TTHHHHHHHHHHHHHHHHHHHHHHH-TTHHHHHHHHS-HHHHHHHHHTT-HHHHHHTTGGGS--

Foldseek 3Di:
DPPVVVVVLVVVVVVVCVVPVDPDDPPPDPPPPDDDDDDDDDDPDPFDDQDQAQLVVVVQDCPVLLRVLLVCLVVVHDSLVSLVVVLVSLLVSLVVLQVDALVSDDLVVNLVRLLSVLVSVLVSLVSHPDPDPSLVVSLVSVLVSNLSSLVSLCVSPVCSLQSNLVNHDPVSVVSCVVSPSPSNCVSSVVCVSDD

pLDDT: mean 71.77, std 21.34, range [27.72, 95.56]